Protein 2Y44 (pdb70)

Solvent-accessible surface area: 10865 Å² total

InterPro domains:
  IPR031987 Trypanosoma glutamic acid/alanine-rich protein [PF16731] (42-224)

Secondary structure (DSSP, 8-state):
-HHHHHHHHHHHHHHHTHHHHHHHHHHHHHHHHHHHHHHHHHHHHHHHHHHHHTSSHHHHHHHHHHHHHHHHHHHHHHHHHHHHHHHHHHHHHHHHHHHHHHHHHHH----HHHHHHHHT--S--SS--HHHHHHHHHHHHHH-GGGHHHHHHHHHHHHHHHHHHHHHHHHHHHHHHHHHHH-

Nearest PDB structures (foldseek):
  2y44-assembly1_A  TM=1.004E+00  e=2.934E-22  Trypanosoma congolense
  6xz6-assembly2_C  TM=9.145E-01  e=1.978E-08  Trypanosoma brucei brucei TREU927
  5vtl-assembly1_A  TM=9.167E-01  e=1.133E-07  Trypanosoma brucei
  4x0j-assembly1_A  TM=4.430E-01  e=2.720E-04  Trypanosoma brucei brucei
  5hu6-assembly1_D  TM=4.454E-01  e=5.022E-04  Trypanosoma brucei brucei

B-factor: mean 22.95, std 8.97, range [10.14, 63.65]

Radius of gyration: 23.23 Å; Cα contacts (8 Å, |Δi|>4): 243; chains: 1; bounding box: 62×28×63 Å

Foldseek 3Di:
DLLLLLLLLLLLQLLVCLLVLLVVLLVLLVVLLVLLVVLLVVLVVVLVVCVVVVHPNVLSVVLSVQSVVLSVQSVVLSVVSVVLSVVLNVLSVVVNVVSLVVLCVQLDVHDDSRVVSSVPSDHHDPPRALVSLLVSLCSSLVVPVVCNVVSNVSSVVNSVSRVSSVVSSVSSNVSSVSSNVSD

Organism: Trypanosoma congolense (NCBI:txid5692)

CATH classification: 1.20.1260.80

Structure (mmCIF, N/CA/C/O backbone):
data_2Y44
#
_entry.id   2Y44
#
_cell.length_a   36.184
_cell.length_b   37.795
_cell.length_c   40.680
_cell.angle_alpha   106.17
_cell.angle_beta   111.75
_cell.angle_gamma   99.50
#
_symmetry.space_group_name_H-M   'P 1'
#
loop_
_entity.id
_entity.type
_entity.pdbx_description
1 polymer 'GLUTAMIC ACID/ALANINE-RICH PROTEIN'
2 non-polymer 'IODIDE ION'
3 non-polymer GLYCEROL
4 water water
#
loop_
_atom_site.group_PDB
_atom_site.id
_atom_site.type_symbol
_atom_site.label_atom_id
_atom_site.label_alt_id
_atom_site.label_comp_id
_atom_site.label_asym_id
_atom_site.label_entity_id
_atom_site.label_seq_id
_atom_site.pdbx_PDB_ins_code
_atom_site.Cartn_x
_atom_site.Cartn_y
_atom_site.Cartn_z
_atom_site.occupancy
_atom_site.B_iso_or_equiv
_atom_site.auth_seq_id
_atom_site.auth_comp_id
_atom_site.auth_asym_id
_atom_site.auth_atom_id
_atom_site.pdbx_PDB_model_num
ATOM 1 N N . LYS A 1 1 ? 27.842 -7.047 -10.198 1.00 24.63 40 LYS A N 1
ATOM 2 C CA . LYS A 1 1 ? 28.890 -7.665 -9.301 1.00 21.33 40 LYS A CA 1
ATOM 3 C C . LYS A 1 1 ? 28.215 -8.402 -8.171 1.00 18.65 40 LYS A C 1
ATOM 4 O O . LYS A 1 1 ? 27.024 -8.179 -7.925 1.00 18.31 40 LYS A O 1
ATOM 10 N N . VAL A 1 2 ? 28.937 -9.304 -7.500 1.00 16.79 41 VAL A N 1
ATOM 11 C CA . VAL A 1 2 ? 28.273 -10.188 -6.548 1.00 18.73 41 VAL A CA 1
ATOM 12 C C . VAL A 1 2 ? 27.681 -9.406 -5.352 1.00 19.18 41 VAL A C 1
ATOM 13 O O . VAL A 1 2 ? 26.653 -9.797 -4.806 1.00 17.67 41 VAL A O 1
ATOM 17 N N . GLU A 1 3 ? 28.325 -8.301 -4.957 1.00 18.40 42 GLU A N 1
ATOM 18 C CA . GLU A 1 3 ? 27.755 -7.480 -3.877 1.00 19.78 42 GLU A CA 1
ATOM 19 C C . GLU A 1 3 ? 26.342 -7.015 -4.244 1.00 17.66 42 GLU A C 1
ATOM 20 O O . GLU A 1 3 ? 25.431 -6.980 -3.423 1.00 16.99 42 GLU A O 1
ATOM 26 N N . GLU A 1 4 ? 26.183 -6.572 -5.480 1.00 17.42 43 GLU A N 1
ATOM 27 C CA . GLU A 1 4 ? 24.892 -6.089 -5.911 1.00 18.33 43 GLU A CA 1
ATOM 28 C C . GLU A 1 4 ? 23.858 -7.214 -5.941 1.00 17.53 43 GLU A C 1
ATOM 29 O O . GLU A 1 4 ? 22.698 -7.008 -5.609 1.00 16.15 43 GLU A O 1
ATOM 35 N N . VAL A 1 5 ? 24.294 -8.399 -6.359 1.00 15.40 44 VAL A N 1
ATOM 36 C CA . VAL A 1 5 ? 23.395 -9.548 -6.447 1.00 15.05 44 VAL A CA 1
ATOM 37 C C . VAL A 1 5 ? 22.904 -9.953 -5.079 1.00 13.48 44 VAL A C 1
ATOM 38 O O . VAL A 1 5 ? 21.710 -10.213 -4.899 1.00 14.66 44 VAL A O 1
ATOM 42 N N . GLN A 1 6 ? 23.814 -9.975 -4.112 1.00 13.45 45 GLN A N 1
ATOM 43 C CA . GLN A 1 6 ? 23.456 -10.362 -2.757 1.00 16.63 45 GLN A CA 1
ATOM 44 C C . GLN A 1 6 ? 22.580 -9.310 -2.113 1.00 13.42 45 GLN A C 1
ATOM 45 O O . GLN A 1 6 ? 21.650 -9.609 -1.361 1.00 11.92 45 GLN A O 1
ATOM 51 N N . THR A 1 7 ? 22.833 -8.053 -2.468 1.00 15.76 46 THR A N 1
ATOM 52 C CA . THR A 1 7 ? 22.015 -6.959 -1.915 1.00 14.20 46 THR A CA 1
ATOM 53 C C . THR A 1 7 ? 20.599 -6.951 -2.515 1.00 15.70 46 THR A C 1
ATOM 54 O O . THR A 1 7 ? 19.608 -6.737 -1.818 1.00 15.97 46 THR A O 1
ATOM 58 N N . MET A 1 8 ? 20.493 -7.284 -3.801 1.00 15.85 47 MET A N 1
ATOM 59 C CA . MET A 1 8 ? 19.215 -7.430 -4.477 1.00 16.74 47 MET A CA 1
ATOM 60 C C . MET A 1 8 ? 18.489 -8.634 -3.871 1.00 14.38 47 MET A C 1
ATOM 61 O O . MET A 1 8 ? 17.267 -8.610 -3.735 1.00 13.65 47 MET A O 1
ATOM 66 N N . CYS A 1 9 ? 19.249 -9.673 -3.532 1.00 14.67 48 CYS A N 1
ATOM 67 C CA . CYS A 1 9 ? 18.679 -10.843 -2.869 1.00 15.83 48 CYS A CA 1
ATOM 68 C C . CYS A 1 9 ? 18.018 -10.474 -1.535 1.00 14.16 48 CYS A C 1
ATOM 69 O O . CYS A 1 9 ? 16.914 -10.920 -1.258 1.00 14.28 48 CYS A O 1
ATOM 72 N N . ASP A 1 10 ? 18.686 -9.653 -0.716 1.00 12.14 49 ASP A N 1
ATOM 73 C CA . ASP A 1 10 ? 18.103 -9.191 0.522 1.00 14.57 49 ASP A CA 1
ATOM 74 C C . ASP A 1 10 ? 16.797 -8.456 0.282 1.00 13.37 49 ASP A C 1
ATOM 75 O O . ASP A 1 10 ? 15.820 -8.663 1.007 1.00 13.37 49 ASP A O 1
ATOM 80 N N . VAL A 1 11 ? 16.768 -7.593 -0.745 1.00 12.38 50 VAL A N 1
ATOM 81 C CA . VAL A 1 11 ? 15.505 -6.926 -1.072 1.00 12.67 50 VAL A CA 1
ATOM 82 C C . VAL A 1 11 ? 14.446 -7.978 -1.455 1.00 12.36 50 VAL A C 1
ATOM 83 O O . VAL A 1 11 ? 13.332 -7.925 -0.974 1.00 14.69 50 VAL A O 1
ATOM 87 N N . ALA A 1 12 ? 14.801 -8.910 -2.340 1.00 13.62 51 ALA A N 1
ATOM 88 C CA . ALA A 1 12 ? 13.836 -9.910 -2.769 1.00 12.70 51 ALA A CA 1
ATOM 89 C C . ALA A 1 12 ? 13.266 -10.703 -1.583 1.00 12.87 51 ALA A C 1
ATOM 90 O O . ALA A 1 12 ? 12.063 -10.934 -1.521 1.00 13.46 51 ALA A O 1
ATOM 92 N N . ARG A 1 13 ? 14.117 -11.072 -0.630 1.00 15.75 52 ARG A N 1
ATOM 93 C CA . ARG A 1 13 ? 13.642 -11.830 0.578 1.00 15.03 52 ARG A CA 1
ATOM 94 C C . ARG A 1 13 ? 12.686 -11.011 1.440 1.00 17.33 52 ARG A C 1
ATOM 95 O O . ARG A 1 13 ? 11.707 -11.535 2.002 1.00 16.36 52 ARG A O 1
ATOM 103 N N . GLN A 1 14 ? 12.978 -9.714 1.562 1.00 15.27 53 GLN A N 1
ATOM 104 C CA . GLN A 1 14 ? 12.042 -8.774 2.199 1.00 16.11 53 GLN A CA 1
ATOM 105 C C . GLN A 1 14 ? 10.693 -8.714 1.487 1.00 15.84 53 GLN A C 1
ATOM 106 O O . GLN A 1 14 ? 9.652 -8.862 2.118 1.00 16.38 53 GLN A O 1
ATOM 112 N N . LEU A 1 15 ? 10.706 -8.464 0.175 1.00 14.52 54 LEU A N 1
ATOM 113 C CA . LEU A 1 15 ? 9.493 -8.466 -0.615 1.00 14.03 54 LEU A CA 1
ATOM 114 C C . LEU A 1 15 ? 8.710 -9.788 -0.491 1.00 14.04 54 LEU A C 1
ATOM 115 O O . LEU A 1 15 ? 7.495 -9.798 -0.315 1.00 15.29 54 LEU A O 1
ATOM 120 N N . ARG A 1 16 ? 9.399 -10.916 -0.625 1.00 15.52 55 ARG A N 1
ATOM 121 C CA . ARG A 1 16 ? 8.722 -12.205 -0.485 1.00 15.79 55 ARG A CA 1
ATOM 122 C C . ARG A 1 16 ? 8.066 -12.438 0.889 1.00 17.91 55 ARG A C 1
ATOM 123 O O . ARG A 1 16 ? 7.174 -13.296 1.024 1.00 18.06 55 ARG A O 1
ATOM 131 N N . ALA A 1 17 ? 8.452 -11.647 1.884 1.00 17.12 56 ALA A N 1
ATOM 132 C CA . ALA A 1 17 ? 7.965 -11.844 3.240 1.00 19.00 56 ALA A CA 1
ATOM 133 C C . ALA A 1 17 ? 6.710 -11.017 3.519 1.00 19.68 56 ALA A C 1
ATOM 134 O O . ALA A 1 17 ? 6.098 -11.203 4.555 1.00 19.51 56 ALA A O 1
ATOM 136 N N . LEU A 1 18 ? 6.322 -10.120 2.597 1.00 18.26 57 LEU A N 1
ATOM 137 C CA . LEU A 1 18 ? 5.261 -9.1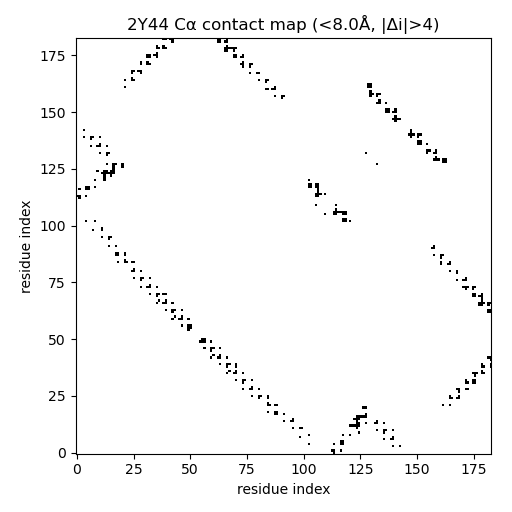50 2.913 1.00 19.46 57 LEU A CA 1
ATOM 138 C C . LEU A 1 18 ? 3.881 -9.805 3.058 1.00 19.41 57 LEU A C 1
ATOM 139 O O . LEU A 1 18 ? 3.105 -9.395 3.892 1.00 20.60 57 LEU A O 1
ATOM 144 N N . GLU A 1 19 ? 3.547 -10.769 2.197 1.00 18.22 58 GLU A N 1
ATOM 145 C CA . GLU A 1 19 ? 2.240 -11.455 2.349 1.00 18.60 58 GLU A CA 1
ATOM 146 C C . GLU A 1 19 ? 2.109 -12.114 3.749 1.00 17.95 58 GLU A C 1
ATOM 147 O O . GLU A 1 19 ? 1.106 -11.929 4.454 1.00 15.63 58 GLU A O 1
ATOM 153 N N . THR A 1 20 ? 3.149 -12.807 4.176 1.00 19.34 59 THR A N 1
ATOM 154 C CA . THR A 1 20 ? 3.133 -13.449 5.480 1.00 19.90 59 THR A CA 1
ATOM 155 C C . THR A 1 20 ? 3.065 -12.409 6.590 1.00 19.76 59 THR A C 1
ATOM 156 O O . THR A 1 20 ? 2.302 -12.563 7.522 1.00 19.81 59 THR A O 1
ATOM 160 N N . ALA A 1 21 ? 3.860 -11.353 6.475 1.00 19.58 60 ALA A N 1
ATOM 161 C CA . ALA A 1 21 ? 3.757 -10.238 7.443 1.00 18.28 60 ALA A CA 1
ATOM 162 C C . ALA A 1 21 ? 2.356 -9.610 7.517 1.00 17.58 60 ALA A C 1
ATOM 163 O O . ALA A 1 21 ? 1.884 -9.253 8.602 1.00 20.08 60 ALA A O 1
ATOM 165 N N . SER A 1 22 ? 1.720 -9.399 6.356 1.00 16.60 61 SER A N 1
ATOM 166 C CA . SER A 1 22 ? 0.375 -8.837 6.291 1.00 16.81 61 SER A CA 1
ATOM 167 C C . SER A 1 22 ? -0.590 -9.770 6.976 1.00 17.84 61 SER A C 1
ATOM 168 O O . SER A 1 22 ? -1.421 -9.358 7.765 1.00 17.17 61 SER A O 1
ATOM 171 N N . GLN A 1 23 ? -0.513 -11.050 6.646 1.00 16.67 62 GLN A N 1
ATOM 172 C CA . GLN A 1 23 ? -1.485 -11.955 7.245 1.00 16.87 62 GLN A CA 1
ATOM 173 C C . GLN A 1 23 ? -1.306 -12.010 8.750 1.00 15.75 62 GLN A C 1
ATOM 174 O O . GLN A 1 23 ? -2.289 -12.142 9.473 1.00 17.56 62 GLN A O 1
ATOM 180 N N . SER A 1 24 ? -0.049 -11.965 9.198 1.00 16.94 63 SER A N 1
ATOM 181 C CA . SER A 1 24 ? 0.298 -11.968 10.616 1.00 19.12 63 SER A CA 1
ATOM 182 C C . SER A 1 24 ? -0.268 -10.734 11.308 1.00 19.19 63 SER A C 1
ATOM 183 O O . SER A 1 24 ? -0.852 -10.849 12.380 1.00 15.08 63 SER A O 1
ATOM 186 N N . ALA A 1 25 ? -0.147 -9.573 10.659 1.00 18.34 64 ALA A N 1
ATOM 187 C CA . ALA A 1 25 ? -0.648 -8.336 11.256 1.00 18.64 64 ALA A CA 1
ATOM 188 C C . ALA A 1 25 ? -2.157 -8.401 11.387 1.00 17.63 64 ALA A C 1
ATOM 189 O O . ALA A 1 25 ? -2.708 -8.027 12.428 1.00 18.68 64 ALA A O 1
ATOM 191 N N . VAL A 1 26 ? -2.841 -8.867 10.331 1.00 16.47 65 VAL A N 1
ATOM 192 C CA . VAL A 1 26 ? -4.295 -9.001 10.387 1.00 16.46 65 VAL A CA 1
ATOM 193 C C . VAL A 1 26 ? -4.706 -9.936 11.521 1.00 17.19 65 VAL A C 1
ATOM 194 O O . VAL A 1 26 ? -5.614 -9.622 12.312 1.00 16.08 65 VAL A O 1
ATOM 198 N N . ALA A 1 27 ? -3.988 -11.050 11.648 1.00 15.18 66 ALA A N 1
ATOM 199 C CA . ALA A 1 27 ? -4.351 -12.041 12.666 1.00 16.83 66 ALA A CA 1
ATOM 200 C C . ALA A 1 27 ? -4.176 -11.426 14.060 1.00 17.38 66 ALA A C 1
ATOM 201 O O . ALA A 1 27 ? -5.028 -11.659 14.941 1.00 17.18 66 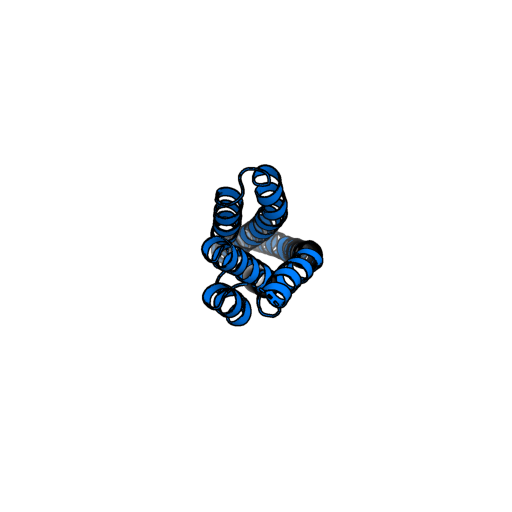ALA A O 1
ATOM 203 N N . ALA A 1 28 ? -3.110 -10.644 14.239 1.00 17.11 67 ALA A N 1
ATOM 204 C CA . ALA A 1 28 ? -2.903 -9.921 15.508 1.00 16.87 67 ALA A CA 1
ATOM 205 C C . ALA A 1 28 ? -4.062 -8.962 15.817 1.00 17.15 67 ALA A C 1
ATOM 206 O O . ALA A 1 28 ? -4.477 -8.865 16.976 1.00 17.96 67 ALA A O 1
ATOM 208 N N . VAL A 1 29 ? -4.493 -8.181 14.817 1.00 14.53 68 VAL A N 1
ATOM 209 C CA . VAL A 1 29 ? -5.561 -7.188 15.012 1.00 14.18 68 VAL A CA 1
ATOM 210 C C . VAL A 1 29 ? -6.890 -7.904 15.326 1.00 15.76 68 VAL A C 1
ATOM 211 O O . VAL A 1 29 ? -7.668 -7.487 16.199 1.00 14.66 68 VAL A O 1
ATOM 215 N N . VAL A 1 30 ? -7.154 -8.963 14.581 1.00 13.53 69 VAL A N 1
ATOM 216 C CA . VAL A 1 30 ? -8.347 -9.785 14.817 1.00 16.01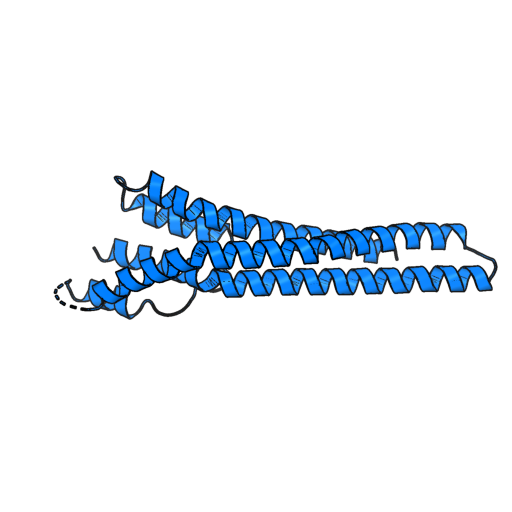 69 VAL A CA 1
ATOM 217 C C . VAL A 1 30 ? -8.349 -10.342 16.235 1.00 15.24 69 VAL A C 1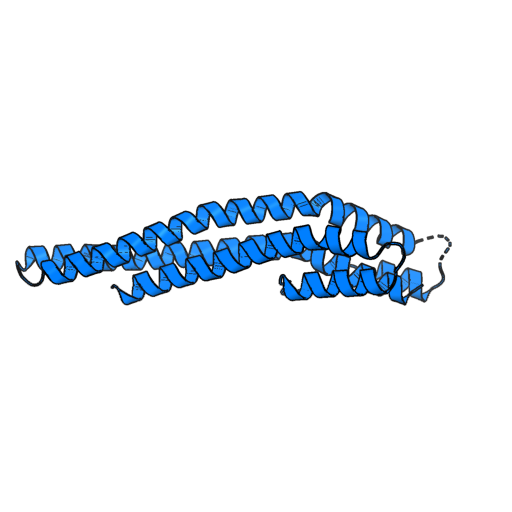
ATOM 218 O O . VAL A 1 30 ? -9.405 -10.333 16.884 1.00 17.57 69 VAL A O 1
ATOM 222 N N . SER A 1 31 ? -7.206 -10.846 16.712 1.00 15.45 70 SER A N 1
ATOM 223 C CA . SER A 1 31 ? -7.156 -11.371 18.101 1.00 18.87 70 SER A CA 1
ATOM 224 C C . SER A 1 31 ? -7.409 -10.231 19.101 1.00 16.96 70 SER A C 1
ATOM 225 O O . SER A 1 31 ? -8.121 -10.413 20.104 1.00 16.69 70 SER A O 1
ATOM 228 N N . SER A 1 32 ? -6.785 -9.087 18.869 1.00 18.22 71 SER A N 1
ATOM 229 C CA . SER A 1 32 ? -7.027 -7.933 19.738 1.00 16.36 71 SER A CA 1
ATOM 230 C C . SER A 1 32 ? -8.497 -7.557 19.798 1.00 17.29 71 SER A C 1
ATOM 231 O O . SER A 1 32 ? -9.013 -7.246 20.879 1.00 16.22 71 SER A O 1
ATOM 234 N N . ALA A 1 33 ? -9.158 -7.489 18.639 1.00 14.73 72 ALA A N 1
ATOM 235 C CA . ALA A 1 33 ? -10.600 -7.072 18.631 1.00 13.26 72 ALA A CA 1
ATOM 236 C C . ALA A 1 33 ? -11.488 -8.118 19.300 1.00 14.95 72 ALA A C 1
ATOM 237 O O . ALA A 1 33 ? -12.445 -7.765 20.001 1.00 14.31 72 ALA A O 1
ATOM 239 N N . ARG A 1 34 ? -11.091 -9.384 19.173 1.00 14.80 73 ARG A N 1
ATOM 240 C CA . ARG A 1 34 ? -11.796 -10.470 19.848 1.00 16.04 73 ARG A CA 1
ATOM 241 C C . ARG A 1 34 ? -11.677 -10.303 21.351 1.00 14.92 73 ARG A C 1
ATOM 242 O O . ARG A 1 34 ? -12.664 -10.408 22.056 1.00 14.25 73 ARG A O 1
ATOM 250 N N . GLU A 1 35 ? -10.468 -10.058 21.838 1.00 16.99 74 GLU A N 1
ATOM 251 C CA . GLU A 1 35 ? -10.280 -9.867 23.254 1.00 16.80 74 GLU A CA 1
ATOM 252 C C . GLU A 1 35 ? -11.017 -8.632 23.742 1.00 15.56 74 GLU A C 1
ATOM 253 O O . GLU A 1 35 ? -11.565 -8.607 24.862 1.00 14.64 74 GLU A O 1
ATOM 259 N N . ALA A 1 36 ? -11.002 -7.574 22.929 1.00 14.69 75 ALA A N 1
ATOM 260 C CA . ALA A 1 36 ? -11.675 -6.362 23.353 1.00 16.05 75 ALA A CA 1
ATOM 261 C C . ALA A 1 36 ? -13.183 -6.597 23.479 1.00 15.51 75 ALA A C 1
ATOM 262 O O . ALA A 1 36 ? -13.858 -6.070 24.374 1.00 14.49 75 ALA A O 1
ATOM 264 N N . SER A 1 37 ? -13.715 -7.341 22.527 1.00 13.75 76 SER A N 1
ATOM 265 C CA . SER A 1 37 ? -15.123 -7.656 22.529 1.00 15.08 76 SER A CA 1
ATOM 266 C C . SER A 1 37 ? -15.503 -8.537 23.715 1.00 13.16 76 SER A C 1
ATOM 267 O O . SER A 1 37 ? -16.600 -8.385 24.268 1.00 14.16 76 SER A O 1
ATOM 270 N N . GLU A 1 38 ? -14.609 -9.456 24.068 1.00 13.33 77 GLU A N 1
ATOM 271 C CA . GLU A 1 38 ? -14.844 -10.294 25.261 1.00 13.28 77 GLU A CA 1
ATOM 272 C C . GLU A 1 38 ? -14.863 -9.450 26.531 1.00 14.27 77 GLU A C 1
ATOM 273 O O . GLU A 1 38 ? -15.715 -9.671 27.421 1.00 15.88 77 GLU A O 1
ATOM 279 N N . ALA A 1 39 ? -14.008 -8.433 26.583 1.00 15.22 78 ALA A N 1
ATOM 280 C CA . ALA A 1 39 ? -14.000 -7.528 27.753 1.00 14.84 78 ALA A CA 1
ATOM 281 C C . ALA A 1 39 ? -15.292 -6.720 27.772 1.00 14.53 78 ALA A C 1
ATOM 282 O O . ALA A 1 39 ? -15.853 -6.457 28.850 1.00 14.52 78 ALA A O 1
ATOM 284 N N . LYS A 1 40 ? -15.716 -6.236 26.602 1.00 13.81 79 LYS A N 1
ATOM 285 C CA . LYS A 1 40 ? -17.018 -5.578 26.499 1.00 14.60 79 LYS A CA 1
ATOM 286 C C . LYS A 1 40 ? -18.132 -6.458 27.051 1.00 14.13 79 LYS A C 1
ATOM 287 O O . LYS A 1 40 ? -18.941 -6.001 27.831 1.00 15.26 79 LYS A O 1
ATOM 293 N N . GLU A 1 41 ? -18.182 -7.713 26.624 1.00 15.21 80 GLU A N 1
ATOM 294 C CA . GLU A 1 41 ? -19.262 -8.609 27.070 1.00 14.37 80 GLU A CA 1
ATOM 295 C C . GLU A 1 41 ? -19.219 -8.797 28.590 1.00 13.90 80 GLU A C 1
ATOM 296 O O . GLU A 1 41 ? -20.271 -8.842 29.233 1.00 16.15 80 GLU A O 1
ATOM 302 N N . ARG A 1 42 ? -18.026 -8.914 29.161 1.00 14.51 81 ARG A N 1
ATOM 303 C CA . ARG A 1 42 ? -17.902 -9.033 30.611 1.00 14.80 81 ARG A CA 1
ATOM 304 C C . ARG A 1 42 ? -18.472 -7.795 31.315 1.00 13.97 81 ARG A C 1
ATOM 305 O O . ARG A 1 42 ? -19.206 -7.921 32.301 1.00 14.78 81 ARG A O 1
ATOM 313 N N . ALA A 1 43 ? -18.168 -6.617 30.784 1.00 14.35 82 ALA A N 1
ATOM 314 C CA . ALA A 1 43 ? -18.577 -5.372 31.407 1.00 12.46 82 ALA A CA 1
ATOM 315 C C . ALA A 1 43 ? -20.104 -5.219 31.263 1.00 11.61 82 ALA A C 1
ATOM 316 O O . ALA A 1 43 ? -20.761 -4.701 32.153 1.00 14.59 82 ALA A O 1
ATOM 318 N N . GLU A 1 44 ? -20.675 -5.685 30.138 1.00 13.33 83 GLU A N 1
ATOM 319 C CA . GLU A 1 44 ? -22.134 -5.531 29.913 1.00 15.81 83 GLU A CA 1
ATOM 320 C C . GLU A 1 44 ? -22.937 -6.493 30.808 1.00 14.70 83 GLU A C 1
ATOM 321 O O . GLU A 1 44 ? -23.959 -6.113 31.372 1.00 14.99 83 GLU A O 1
ATOM 327 N N . LYS A 1 45 ? -22.400 -7.688 31.017 1.00 16.42 84 LYS A N 1
ATOM 328 C CA . LYS A 1 45 ? -22.947 -8.615 32.019 1.00 14.43 84 LYS A CA 1
ATOM 329 C C . LYS A 1 45 ? -22.880 -8.035 33.424 1.00 14.78 84 LYS A C 1
ATOM 330 O O . LYS A 1 45 ? -23.860 -8.123 34.189 1.00 13.60 84 LYS A O 1
ATOM 336 N N . ALA A 1 46 ? -21.764 -7.378 33.732 1.00 16.35 85 ALA A N 1
ATOM 337 C CA . ALA A 1 46 ? -21.591 -6.741 35.042 1.00 14.87 85 ALA A CA 1
ATOM 338 C C . ALA A 1 46 ? -22.671 -5.661 35.273 1.00 14.79 85 ALA A C 1
ATOM 339 O O . ALA A 1 46 ? -23.179 -5.523 36.395 1.00 15.14 85 ALA A O 1
ATOM 341 N N . VAL A 1 47 ? -23.043 -4.930 34.231 1.00 12.84 86 VAL A N 1
ATOM 342 C CA . VAL A 1 47 ? -24.145 -3.951 34.313 1.00 15.26 86 VAL A CA 1
ATOM 343 C C . VAL A 1 47 ? -25.475 -4.608 34.660 1.00 13.93 86 VAL A C 1
ATOM 344 O O . VAL A 1 47 ? -26.196 -4.158 35.541 1.00 16.28 86 VAL A O 1
ATOM 348 N N . GLU A 1 48 ? -25.761 -5.733 34.032 1.00 13.59 87 GLU A N 1
ATOM 349 C CA . GLU A 1 48 ? -27.014 -6.432 34.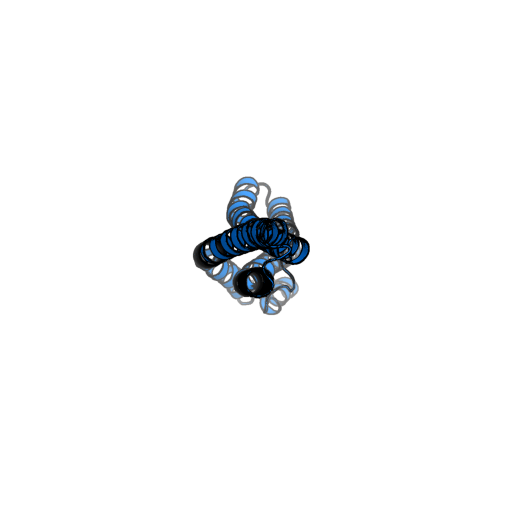309 1.00 14.76 87 GLU A CA 1
ATOM 350 C C . GLU A 1 48 ? -27.033 -7.034 35.700 1.00 14.55 87 GLU A C 1
ATOM 351 O O . GLU A 1 48 ? -28.108 -7.158 36.302 1.00 15.75 87 GLU A O 1
ATOM 357 N N . ARG A 1 49 ? -25.884 -7.522 36.155 1.00 14.97 88 ARG A N 1
ATOM 358 C CA . ARG A 1 49 ? -25.759 -8.082 37.518 1.00 15.08 88 ARG A CA 1
ATOM 359 C C . ARG A 1 49 ? -26.050 -6.979 38.544 1.00 15.08 88 ARG A C 1
ATOM 360 O O . ARG A 1 49 ? -26.750 -7.211 39.552 1.00 15.75 88 ARG A O 1
ATOM 368 N N . ALA A 1 50 ? -25.540 -5.786 38.244 1.00 16.21 89 ALA A N 1
ATOM 369 C CA . ALA A 1 50 ? -25.751 -4.589 39.069 1.00 18.90 89 ALA A CA 1
ATOM 370 C C . ALA A 1 50 ? -27.216 -4.191 39.073 1.00 18.84 89 ALA A C 1
ATOM 371 O O . ALA A 1 50 ? -27.790 -3.903 40.130 1.00 19.83 89 ALA A O 1
ATOM 373 N N . LYS A 1 51 ? -27.851 -4.275 37.912 1.00 18.10 90 LYS A N 1
ATOM 374 C CA . LYS A 1 51 ? -29.245 -3.892 37.755 1.00 19.58 90 LYS A CA 1
ATOM 375 C C . LYS A 1 51 ? -30.143 -4.823 38.576 1.00 20.76 90 LYS A C 1
ATOM 376 O O . LYS A 1 51 ? -31.069 -4.378 39.232 1.00 19.18 90 LYS A O 1
ATOM 382 N N . SER A 1 52 ? -29.900 -6.127 38.487 1.00 17.93 91 SER A N 1
ATOM 383 C CA . SER A 1 52 ? -30.597 -7.099 39.353 1.00 19.94 91 SER A CA 1
ATOM 384 C C . SER A 1 52 ? -30.479 -6.756 40.839 1.00 19.36 91 SER A C 1
ATOM 385 O O . SER A 1 52 ? -31.443 -6.946 41.591 1.00 2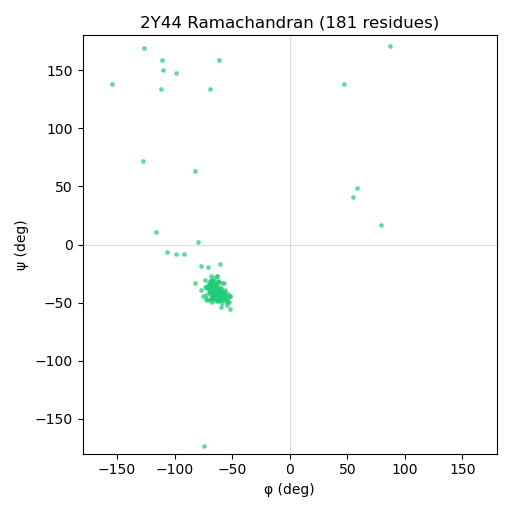2.07 91 SER A O 1
ATOM 388 N N . LYS A 1 53 ? -29.268 -6.398 41.268 1.00 21.71 92 LYS A N 1
ATOM 389 C CA . LYS A 1 53 ? -28.991 -6.056 42.656 1.00 21.80 92 LYS A CA 1
ATOM 390 C C . LYS A 1 53 ? -29.622 -4.705 43.060 1.00 24.36 92 LYS A C 1
ATOM 391 O O . LYS A 1 53 ? -29.829 -4.458 44.253 1.00 22.77 92 LYS A O 1
ATOM 397 N N . LYS A 1 54 ? -29.964 -3.881 42.070 1.00 24.49 93 LYS A N 1
ATOM 398 C CA . LYS A 1 54 ? -30.336 -2.451 42.278 1.00 27.33 93 LYS A CA 1
ATOM 399 C C . LYS A 1 54 ? -29.249 -1.687 43.039 1.00 27.31 93 LYS A C 1
ATOM 400 O O . LYS A 1 54 ? -29.527 -0.879 43.949 1.00 28.87 93 LYS A O 1
ATOM 406 N N . ARG A 1 55 ? -27.993 -1.961 42.691 1.00 26.57 94 ARG A N 1
ATOM 407 C CA . ARG A 1 55 ? -26.859 -1.332 43.369 1.00 28.58 94 ARG A CA 1
ATOM 408 C C . ARG A 1 55 ? -25.664 -1.310 42.440 1.00 27.43 94 ARG A C 1
ATOM 409 O O . ARG A 1 55 ? -25.395 -2.295 41.743 1.00 28.11 94 ARG A O 1
ATOM 417 N N . GLY A 1 56 ? -24.947 -0.193 42.432 1.00 26.99 95 GLY A N 1
ATOM 418 C CA . GLY A 1 56 ? -23.678 -0.104 41.719 1.00 26.76 95 GLY A CA 1
ATOM 419 C C . GLY A 1 56 ? -23.865 0.099 40.226 1.00 24.76 95 GLY A C 1
ATOM 420 O O . GLY A 1 56 ? -22.934 -0.131 39.440 1.00 26.08 95 GLY A O 1
ATOM 421 N N . VAL A 1 57 ? -25.064 0.512 39.824 1.00 23.12 96 VAL A N 1
ATOM 422 C CA . VAL A 1 57 ? -25.437 0.505 38.407 1.00 22.27 96 VAL A CA 1
ATOM 423 C C . VAL A 1 57 ? -24.688 1.623 37.674 1.00 23.57 96 VAL A C 1
ATOM 424 O O . VAL A 1 57 ? -24.132 1.413 36.619 1.00 21.96 96 VAL A O 1
ATOM 428 N N . ASP A 1 58 ? -24.615 2.808 38.275 1.00 23.88 97 ASP A N 1
ATOM 429 C CA . ASP A 1 58 ? -23.859 3.901 37.643 1.00 25.42 97 ASP A CA 1
ATOM 430 C C . ASP A 1 58 ? -22.453 3.501 37.264 1.00 24.40 97 ASP A C 1
ATOM 431 O O . ASP A 1 58 ? -21.989 3.752 36.140 1.00 25.24 97 ASP A O 1
ATOM 436 N N . THR A 1 59 ? -21.708 3.010 38.238 1.00 22.96 98 THR A N 1
ATOM 437 C CA . THR A 1 59 ? -20.304 2.719 37.986 1.00 24.10 98 THR A CA 1
ATOM 438 C C . THR A 1 59 ? -20.141 1.586 36.969 1.00 21.98 98 THR A C 1
ATOM 439 O O . THR A 1 59 ? -19.306 1.678 36.085 1.00 22.73 98 THR A O 1
ATOM 443 N N . ALA A 1 60 ? -20.993 0.562 37.035 1.00 22.47 99 ALA A N 1
ATOM 444 C CA . ALA A 1 60 ? -20.877 -0.536 36.052 1.00 17.89 99 ALA A CA 1
ATOM 445 C C . ALA A 1 60 ? -21.170 0.017 34.661 1.00 19.06 99 ALA A C 1
ATOM 446 O O . ALA A 1 60 ? -20.515 -0.353 33.686 1.00 17.50 99 ALA A O 1
ATOM 448 N N . THR A 1 61 ? -22.181 0.881 34.573 1.00 18.02 100 THR A N 1
ATOM 449 C CA . THR A 1 61 ? -22.623 1.383 33.269 1.00 20.16 100 THR A CA 1
ATOM 450 C C . THR A 1 61 ? -21.494 2.230 32.654 1.00 20.43 100 THR A C 1
ATOM 451 O O . THR A 1 61 ? -21.197 2.144 31.459 1.00 16.28 100 THR A O 1
ATOM 455 N N . GLU A 1 62 ? -20.834 3.024 33.485 1.00 21.36 101 GLU A N 1
ATOM 456 C CA . GLU A 1 62 ? -19.789 3.904 32.971 1.00 21.92 101 GLU A CA 1
ATOM 457 C C . GLU A 1 62 ? -18.627 3.068 32.491 1.00 20.42 101 GLU A C 1
ATOM 458 O O . GLU A 1 62 ? -18.072 3.306 31.416 1.00 21.44 101 GLU A O 1
ATOM 464 N N . ALA A 1 63 ? -18.330 2.006 33.229 1.00 20.08 102 ALA A N 1
ATOM 465 C CA . ALA A 1 63 ? -17.244 1.138 32.839 1.00 19.39 102 ALA A CA 1
ATOM 466 C C . ALA A 1 63 ? -17.592 0.411 31.537 1.00 17.51 102 ALA A C 1
ATOM 467 O O . ALA A 1 63 ? -16.744 0.297 30.668 1.00 17.49 102 ALA A O 1
ATOM 469 N N . ALA A 1 64 ? -18.830 -0.073 31.414 1.00 15.76 103 ALA A N 1
ATOM 470 C CA . ALA A 1 64 ? -19.254 -0.774 30.193 1.00 16.66 103 ALA A CA 1
ATOM 471 C C . ALA A 1 64 ? -19.232 0.116 28.952 1.00 16.41 103 ALA A C 1
ATOM 472 O O . ALA A 1 64 ? -18.830 -0.310 27.863 1.00 15.73 103 ALA A O 1
ATOM 474 N N . ALA A 1 65 ? -19.621 1.371 29.127 1.00 16.45 104 ALA A N 1
ATOM 475 C CA . ALA A 1 65 ? -19.563 2.325 28.031 1.00 17.58 104 ALA A CA 1
ATOM 476 C C . ALA A 1 65 ? -18.124 2.453 27.525 1.00 17.41 104 ALA A C 1
ATOM 477 O O . ALA A 1 65 ? -17.886 2.485 26.309 1.00 19.05 104 ALA A O 1
ATOM 479 N N . ARG A 1 66 ? -17.167 2.569 28.437 1.00 19.42 105 ARG A N 1
ATOM 480 C CA . ARG A 1 66 ? -15.746 2.630 28.037 1.00 18.90 105 ARG A CA 1
ATOM 481 C C . ARG A 1 66 ? -15.272 1.384 27.328 1.00 18.24 105 ARG A C 1
ATOM 482 O O . ARG A 1 66 ? -14.575 1.461 26.311 1.00 17.89 105 ARG A O 1
ATOM 490 N N . ALA A 1 67 ? -15.677 0.233 27.849 1.00 16.50 106 ALA A N 1
ATOM 491 C CA . ALA A 1 67 ? -15.232 -1.039 27.275 1.00 16.91 106 ALA A CA 1
ATOM 492 C C . ALA A 1 67 ? -15.831 -1.221 25.903 1.00 13.72 106 ALA A C 1
ATOM 493 O O . ALA A 1 67 ? -15.161 -1.718 25.017 1.00 16.18 106 ALA A O 1
ATOM 495 N N . ALA A 1 68 ? -17.104 -0.866 25.748 1.00 15.12 107 ALA A N 1
ATOM 496 C CA . ALA A 1 68 ? -17.803 -0.954 24.469 1.00 16.50 107 ALA A CA 1
ATOM 497 C C . ALA A 1 68 ? -17.193 -0.035 23.419 1.00 15.55 107 ALA A C 1
ATOM 498 O O . ALA A 1 68 ? -17.081 -0.432 22.256 1.00 14.45 107 ALA A O 1
ATOM 500 N N . ALA A 1 69 ? -16.907 1.203 23.804 1.00 15.39 108 ALA A N 1
ATOM 501 C CA . ALA A 1 69 ? -16.268 2.144 22.867 1.00 16.76 108 ALA A CA 1
ATOM 502 C C . ALA A 1 69 ? -14.900 1.609 22.414 1.00 16.42 108 ALA A C 1
ATOM 503 O O . ALA A 1 69 ? -14.533 1.727 21.227 1.00 18.05 108 ALA A O 1
ATOM 505 N N . ALA A 1 70 ? -14.152 0.999 23.342 1.00 16.41 109 ALA A N 1
ATOM 506 C CA . ALA A 1 70 ? -12.854 0.436 23.007 1.00 14.83 109 ALA A CA 1
ATOM 507 C C . ALA A 1 70 ? -12.961 -0.747 22.072 1.00 14.35 109 ALA A C 1
ATOM 508 O O . ALA A 1 70 ? -12.188 -0.853 21.149 1.00 15.03 109 ALA A O 1
ATOM 510 N N . ALA A 1 71 ? -13.962 -1.612 22.265 1.00 13.74 110 ALA A N 1
ATOM 511 C CA . ALA A 1 71 ? -14.187 -2.739 21.357 1.00 13.09 110 ALA A CA 1
ATOM 512 C C . ALA A 1 71 ? -14.596 -2.257 19.973 1.00 15.98 110 ALA A C 1
ATOM 513 O O . ALA A 1 71 ? -14.163 -2.826 18.973 1.00 16.64 110 ALA A O 1
ATOM 515 N N . GLN A 1 72 ? -15.334 -1.142 19.926 1.00 14.71 111 GLN A N 1
ATOM 516 C CA . GLN A 1 72 ? -15.776 -0.598 18.661 1.00 19.42 111 GLN A CA 1
ATOM 517 C C . GLN A 1 72 ? -14.563 -0.086 17.880 1.00 16.84 111 GLN A C 1
ATOM 518 O O . GLN A 1 72 ? -14.401 -0.355 16.691 1.00 17.96 111 GLN A O 1
ATOM 524 N N . ARG A 1 73 ? -13.690 0.602 18.581 1.00 15.86 112 ARG A N 1
ATOM 525 C CA . ARG A 1 73 ? -12.446 1.076 17.974 1.00 16.07 112 ARG A CA 1
ATOM 526 C C . ARG A 1 73 ? -11.600 -0.101 17.434 1.00 16.20 112 ARG A C 1
ATOM 527 O O . ARG A 1 73 ? -11.031 -0.044 16.343 1.00 16.43 112 ARG A O 1
ATOM 535 N N . ALA A 1 74 ? -11.507 -1.155 18.222 1.00 16.45 113 ALA A N 1
ATOM 536 C CA . ALA A 1 74 ? -10.796 -2.358 17.789 1.00 15.84 113 ALA A CA 1
ATOM 537 C C . ALA A 1 74 ? -11.407 -2.922 16.533 1.00 17.81 113 ALA A C 1
ATOM 538 O O . ALA A 1 74 ? -10.662 -3.288 15.618 1.00 18.58 113 ALA A O 1
ATOM 540 N N . GLU A 1 75 ? -12.742 -2.962 16.460 1.00 16.94 114 GLU A N 1
ATOM 541 C CA . GLU A 1 75 ? -13.418 -3.549 15.290 1.00 19.13 114 GLU A CA 1
ATOM 542 C C . GLU A 1 75 ? -13.182 -2.734 14.011 1.00 19.05 114 GLU A C 1
ATOM 543 O O . GLU A 1 75 ? -12.987 -3.314 12.931 1.00 17.99 114 GLU A O 1
ATOM 549 N N . THR A 1 76 ? -13.028 -1.420 14.179 1.00 17.63 115 THR A N 1
ATOM 550 C CA . THR A 1 76 ? -12.740 -0.563 13.048 1.00 18.88 115 THR A CA 1
ATOM 551 C C . THR A 1 76 ? -11.350 -0.913 12.506 1.00 18.61 115 THR A C 1
ATOM 552 O O . THR A 1 76 ? -11.108 -0.909 11.305 1.00 18.93 115 THR A O 1
ATOM 556 N N . VAL A 1 77 ? -10.416 -1.189 13.413 1.00 17.90 116 VAL A N 1
ATOM 557 C CA . VAL A 1 77 ? -9.062 -1.527 12.988 1.00 16.34 116 VAL A CA 1
ATOM 558 C C . VAL A 1 77 ? -9.026 -2.815 12.174 1.00 15.44 116 VAL A C 1
ATOM 559 O O . VAL A 1 77 ? -8.247 -2.924 11.234 1.00 16.74 116 VAL A O 1
ATOM 563 N N . VAL A 1 78 ? -9.882 -3.787 12.502 1.00 14.90 117 VAL A N 1
ATOM 564 C CA . VAL A 1 78 ? -9.905 -5.037 11.740 1.00 15.46 117 VAL A CA 1
ATOM 565 C C . VAL A 1 78 ? -10.182 -4.714 10.267 1.00 15.74 117 VAL A C 1
ATOM 566 O O . VAL A 1 78 ? -9.524 -5.234 9.375 1.00 16.56 117 VAL A O 1
ATOM 570 N N . SER A 1 79 ? -11.168 -3.862 10.044 1.00 15.69 118 SER A N 1
ATOM 571 C CA . SER A 1 79 ? -11.564 -3.481 8.691 1.00 15.74 118 SER A CA 1
ATOM 572 C C . SER A 1 79 ? -10.397 -2.773 7.971 1.00 16.10 118 SER A C 1
ATOM 573 O O . SER A 1 79 ? -10.019 -3.150 6.859 1.00 16.76 118 SER A O 1
ATOM 576 N N . ASP A 1 80 ? -9.749 -1.849 8.675 1.00 14.94 119 ASP A N 1
ATOM 577 C CA . ASP A 1 80 ? -8.611 -1.102 8.119 1.00 15.84 119 ASP A CA 1
ATOM 578 C C . ASP A 1 80 ? -7.414 -2.035 7.834 1.00 14.89 119 ASP A C 1
ATOM 579 O O . ASP A 1 80 ? -6.774 -1.949 6.790 1.00 17.06 119 ASP A O 1
ATOM 584 N N . ALA A 1 81 ? -7.104 -2.915 8.785 1.00 14.27 120 ALA A N 1
ATOM 585 C CA . ALA A 1 81 ? -5.998 -3.852 8.645 1.00 14.59 120 ALA A CA 1
ATOM 586 C C . ALA A 1 81 ? -6.144 -4.743 7.392 1.00 15.92 120 ALA A C 1
ATOM 587 O O . ALA A 1 81 ? -5.167 -4.927 6.640 1.00 14.04 120 ALA A O 1
ATOM 589 N N . ARG A 1 82 ? -7.351 -5.288 7.161 1.00 15.95 121 ARG A N 1
ATOM 590 C CA . ARG A 1 82 ? -7.580 -6.195 6.018 1.00 15.96 121 ARG A CA 1
ATOM 591 C C . ARG A 1 82 ? -7.365 -5.432 4.702 1.00 15.79 121 ARG A C 1
ATOM 592 O O . ARG A 1 82 ? -6.804 -5.959 3.729 1.00 15.38 121 ARG A O 1
ATOM 600 N N . LYS A 1 83 ? -7.727 -4.169 4.709 1.00 15.03 122 LYS A N 1
ATOM 601 C CA . LYS A 1 83 ? -7.557 -3.328 3.518 1.00 14.46 122 LYS A CA 1
ATOM 602 C C . LYS A 1 83 ? -6.080 -3.031 3.323 1.00 14.95 122 LYS A C 1
ATOM 603 O O . LYS A 1 83 ? -5.558 -3.121 2.215 1.00 15.94 122 LYS A O 1
ATOM 609 N N . HIS A 1 84 ? -5.409 -2.631 4.397 1.00 14.92 123 HIS A N 1
ATOM 610 C CA . HIS A 1 84 ? -3.971 -2.348 4.323 1.00 14.98 123 HIS A CA 1
ATOM 611 C C . HIS A 1 84 ? -3.162 -3.557 3.887 1.00 15.21 123 HIS A C 1
ATOM 612 O O . HIS A 1 84 ? -2.256 -3.442 3.095 1.00 13.00 123 HIS A O 1
ATOM 619 N N . ALA A 1 85 ? -3.563 -4.727 4.347 1.00 13.10 124 ALA A N 1
ATOM 620 C CA . ALA A 1 85 ? -2.852 -5.949 3.997 1.00 13.28 124 ALA A CA 1
ATOM 621 C C . ALA A 1 85 ? -3.041 -6.264 2.508 1.00 14.48 124 ALA A C 1
ATOM 622 O O . ALA A 1 85 ? -2.066 -6.627 1.822 1.00 15.57 124 ALA A O 1
ATOM 624 N N . ALA A 1 86 ? -4.284 -6.177 2.036 1.00 13.98 125 ALA A N 1
ATOM 625 C CA . ALA A 1 86 ? -4.576 -6.529 0.621 1.00 15.19 125 ALA A CA 1
ATOM 626 C C . ALA A 1 86 ? -3.952 -5.460 -0.313 1.00 14.03 125 ALA A C 1
ATOM 627 O O . ALA A 1 86 ? -3.484 -5.794 -1.415 1.00 15.56 125 ALA A O 1
ATOM 629 N N . ASP A 1 87 ? -3.952 -4.200 0.111 1.00 13.77 126 ASP A N 1
ATOM 630 C CA . ASP A 1 87 ? -3.298 -3.153 -0.695 1.00 16.06 126 ASP A CA 1
ATOM 631 C C . ASP A 1 87 ? -1.801 -3.471 -0.823 1.00 15.79 126 ASP A C 1
ATOM 632 O O . ASP A 1 87 ? -1.194 -3.362 -1.901 1.00 17.54 126 ASP A O 1
ATOM 637 N N . LEU A 1 88 ? -1.174 -3.821 0.294 1.00 13.48 127 LEU A N 1
ATOM 638 C CA . LEU A 1 88 ? 0.272 -4.017 0.269 1.00 14.69 127 LEU A CA 1
ATOM 639 C C . LEU A 1 88 ? 0.666 -5.272 -0.541 1.00 15.54 127 LEU A C 1
ATOM 640 O O . LEU A 1 88 ? 1.600 -5.251 -1.350 1.00 16.45 127 LEU A O 1
ATOM 645 N N . THR A 1 89 ? -0.112 -6.330 -0.384 1.00 16.18 128 THR A N 1
ATOM 646 C CA . THR A 1 89 ? 0.099 -7.537 -1.198 1.00 18.32 128 THR A CA 1
ATOM 647 C C . THR A 1 89 ? -0.052 -7.241 -2.700 1.00 19.71 128 THR A C 1
ATOM 648 O O . THR A 1 89 ? 0.792 -7.670 -3.517 1.00 20.76 128 THR A O 1
ATOM 652 N N . ALA A 1 90 ? -1.069 -6.449 -3.054 1.00 18.36 129 ALA A N 1
ATOM 653 C CA . ALA A 1 90 ? -1.305 -6.025 -4.460 1.00 20.21 129 ALA A CA 1
ATOM 654 C C . ALA A 1 90 ? -0.173 -5.154 -4.993 1.00 21.27 129 ALA A C 1
ATOM 655 O O . ALA A 1 90 ? 0.206 -5.238 -6.175 1.00 20.24 129 ALA A O 1
ATOM 657 N N . ALA A 1 91 ? 0.264 -4.209 -4.165 1.00 20.04 130 ALA A N 1
ATOM 658 C CA . ALA A 1 91 ? 1.320 -3.293 -4.557 1.00 19.63 130 ALA A CA 1
ATOM 659 C C . ALA A 1 91 ? 2.630 -3.998 -4.847 1.00 21.10 130 ALA A C 1
ATOM 660 O O . ALA A 1 91 ? 3.459 -3.473 -5.616 1.00 23.05 130 ALA A O 1
ATOM 662 N N . SER A 1 92 ? 2.890 -5.113 -4.165 1.00 19.28 131 SER A N 1
ATOM 663 C CA . SER A 1 92 ? 4.212 -5.712 -4.225 1.00 22.72 131 SER A CA 1
ATOM 664 C C . SER A 1 92 ? 4.309 -6.878 -5.198 1.00 22.37 131 SER A C 1
ATOM 665 O O . SER A 1 92 ? 5.399 -7.418 -5.416 1.00 21.72 131 SER A O 1
ATOM 668 N N . LYS A 1 93 ? 3.159 -7.295 -5.722 1.00 21.64 132 LYS A N 1
ATOM 669 C CA . LYS A 1 93 ? 3.090 -8.453 -6.610 1.00 22.10 132 LYS A CA 1
ATOM 670 C C . LYS A 1 93 ? 4.057 -8.240 -7.767 1.00 22.54 132 LYS A C 1
ATOM 671 O O . LYS A 1 93 ? 4.855 -9.134 -8.080 1.00 21.58 132 LYS A O 1
ATOM 677 N N . ASP A 1 94 ? 3.954 -7.093 -8.448 1.00 21.97 133 ASP A N 1
ATOM 678 C CA . ASP A 1 94 ? 4.792 -6.853 -9.617 1.00 24.58 133 ASP A CA 1
ATOM 679 C C . ASP A 1 94 ? 6.272 -6.762 -9.244 1.00 23.95 133 ASP A C 1
ATOM 680 O O . ASP A 1 94 ? 7.134 -7.223 -10.013 1.00 23.58 133 ASP A O 1
ATOM 685 N N . ALA A 1 95 ? 6.563 -6.192 -8.070 1.00 21.19 134 ALA A N 1
ATOM 686 C CA . ALA A 1 95 ? 7.947 -6.036 -7.615 1.00 21.01 134 ALA A CA 1
ATOM 687 C C . ALA A 1 95 ? 8.598 -7.397 -7.292 1.00 17.88 134 ALA A C 1
ATOM 688 O O . ALA A 1 95 ? 9.738 -7.651 -7.641 1.00 15.48 134 ALA A O 1
ATOM 690 N N . ILE A 1 96 ? 7.837 -8.278 -6.669 1.00 17.04 135 ILE A N 1
ATOM 691 C CA . ILE A 1 96 ? 8.311 -9.635 -6.436 1.00 16.96 135 ILE A CA 1
ATOM 692 C C . ILE A 1 96 ? 8.592 -10.361 -7.744 1.00 16.46 135 ILE A C 1
ATOM 693 O O . ILE A 1 96 ? 9.673 -10.938 -7.939 1.00 17.34 135 ILE A O 1
ATOM 698 N N . GLU A 1 97 ? 7.680 -10.250 -8.693 1.00 18.28 136 GLU A N 1
ATOM 699 C CA . GLU A 1 97 ? 7.876 -10.953 -9.956 1.00 19.44 136 GLU A CA 1
ATOM 700 C C . GLU A 1 97 ? 9.122 -10.434 -10.699 1.00 18.50 136 GLU A C 1
ATOM 701 O O . GLU A 1 97 ? 9.960 -11.207 -11.205 1.00 17.68 136 GLU A O 1
ATOM 707 N N . THR A 1 98 ? 9.215 -9.111 -10.798 1.00 16.26 137 THR A N 1
ATOM 708 C CA . THR A 1 98 ? 10.335 -8.460 -11.432 1.00 17.69 137 THR A CA 1
ATOM 709 C C . THR A 1 98 ? 11.683 -8.789 -10.790 1.00 15.94 137 THR A C 1
ATOM 710 O O . THR A 1 98 ? 12.677 -9.048 -11.499 1.00 19.27 137 THR A O 1
ATOM 714 N N . THR A 1 99 ? 11.751 -8.710 -9.456 1.00 13.76 138 THR A N 1
ATOM 715 C CA . THR A 1 99 ? 12.982 -8.960 -8.754 1.00 15.81 138 THR A CA 1
ATOM 716 C C . THR A 1 99 ? 13.349 -10.431 -8.894 1.00 15.01 138 THR A C 1
ATOM 717 O O . THR A 1 99 ? 14.513 -10.772 -9.114 1.00 15.11 138 THR A O 1
ATOM 721 N N . ASP A 1 100 ? 12.362 -11.310 -8.730 1.00 14.68 139 ASP A N 1
ATOM 722 C CA . ASP A 1 100 ? 12.652 -12.748 -8.844 1.00 15.12 139 ASP A CA 1
ATOM 723 C C . ASP A 1 100 ? 13.212 -13.039 -10.238 1.00 15.54 139 ASP A C 1
ATOM 724 O O . ASP A 1 100 ? 14.098 -13.900 -10.415 1.00 15.00 139 ASP A O 1
ATOM 729 N N . GLU A 1 101 ? 12.643 -12.391 -11.233 1.00 14.70 140 GLU A N 1
ATOM 730 C CA . GLU A 1 101 ? 13.042 -12.678 -12.610 1.00 16.37 140 GLU A CA 1
ATOM 731 C C . GLU A 1 101 ? 14.457 -12.192 -12.854 1.00 16.34 140 GLU A C 1
ATOM 732 O O . GLU A 1 101 ? 15.265 -12.902 -13.473 1.00 15.93 140 GLU A O 1
ATOM 738 N N . SER A 1 102 ? 14.781 -11.009 -12.320 1.00 16.09 141 SER A N 1
ATOM 739 C CA . SER A 1 102 ? 16.180 -10.541 -12.387 1.00 17.77 141 SER A CA 1
ATOM 740 C C . SER A 1 102 ? 17.156 -11.568 -11.824 1.00 17.17 141 SER A C 1
ATOM 741 O O . SER A 1 102 ? 18.230 -11.815 -12.402 1.00 16.92 141 SER A O 1
ATOM 744 N N . LEU A 1 103 ? 16.778 -12.177 -10.703 1.00 15.03 142 LEU A N 1
ATOM 745 C CA . LEU A 1 103 ? 17.712 -13.040 -9.986 1.00 15.83 142 LEU A CA 1
ATOM 746 C C . LEU A 1 103 ? 17.797 -14.364 -10.731 1.00 16.72 142 LEU A C 1
ATOM 747 O O . LEU A 1 103 ? 18.901 -14.927 -10.865 1.00 18.02 142 LEU A O 1
ATOM 752 N N . ARG A 1 104 ? 16.658 -14.856 -11.234 1.00 15.68 143 ARG A N 1
ATOM 753 C CA . ARG A 1 104 ? 16.717 -16.161 -11.940 1.00 18.87 143 ARG A CA 1
ATOM 754 C C . ARG A 1 104 ? 17.479 -16.084 -13.247 1.00 19.52 143 ARG A C 1
ATOM 755 O O . ARG A 1 104 ? 18.078 -17.073 -13.669 1.00 17.22 143 ARG A O 1
ATOM 763 N N . LEU A 1 105 ? 17.505 -14.909 -13.868 1.00 19.20 144 LEU A N 1
ATOM 764 C CA . LEU A 1 105 ? 18.310 -14.716 -15.081 1.00 20.11 144 LEU A CA 1
ATOM 765 C C . LEU A 1 105 ? 19.788 -14.702 -14.744 1.00 21.26 144 LEU A C 1
ATOM 766 O O . LEU A 1 105 ? 20.612 -15.292 -15.465 1.00 21.90 144 LEU A O 1
ATOM 771 N N . LEU A 1 106 ? 20.120 -14.111 -13.593 1.00 18.64 145 LEU A N 1
ATOM 772 C CA . LEU A 1 106 ? 21.515 -14.058 -13.146 1.00 18.46 145 LEU A CA 1
ATOM 773 C C . LEU A 1 106 ? 22.004 -15.441 -12.778 1.00 19.03 145 LEU A C 1
ATOM 774 O O . LEU A 1 106 ? 23.191 -15.727 -12.886 1.00 20.77 145 LEU A O 1
ATOM 779 N N . ALA A 1 107 ? 21.098 -16.292 -12.290 1.00 18.51 146 ALA A N 1
ATOM 780 C CA . ALA A 1 107 ? 21.491 -17.625 -11.879 1.00 18.15 146 ALA A CA 1
ATOM 781 C C . ALA A 1 107 ? 21.961 -18.446 -13.076 1.00 19.68 146 ALA A C 1
ATOM 782 O O . ALA A 1 107 ? 22.704 -19.402 -12.913 1.00 20.73 146 ALA A O 1
ATOM 784 N N . THR A 1 108 ? 21.430 -18.151 -14.251 1.00 21.26 147 THR A N 1
ATOM 785 C CA . THR A 1 108 ? 21.757 -18.936 -15.448 1.00 24.03 147 THR A CA 1
ATOM 786 C C . THR A 1 108 ? 22.587 -18.119 -16.450 1.00 27.78 147 THR A C 1
ATOM 787 O O . THR A 1 108 ? 22.779 -18.534 -17.601 1.00 27.08 147 THR A O 1
ATOM 800 N N . GLU A 1 110 ? 24.931 -16.849 -18.797 1.00 39.43 149 GLU A N 1
ATOM 801 C CA . GLU A 1 110 ? 26.080 -16.897 -19.707 1.00 40.83 149 GLU A CA 1
ATOM 802 C C . GLU A 1 110 ? 27.326 -16.176 -19.191 1.00 40.82 149 GLU A C 1
ATOM 803 O O . GLU A 1 110 ? 28.293 -16.810 -18.753 1.00 39.28 149 GLU A O 1
ATOM 809 N N . ALA A 1 111 ? 27.942 -14.301 -16.584 1.00 37.63 151 ALA A N 1
ATOM 810 C CA . ALA A 1 111 ? 28.137 -14.165 -15.144 1.00 39.09 151 ALA A CA 1
ATOM 811 C C . ALA A 1 111 ? 29.089 -15.245 -14.658 1.00 39.51 151 ALA A C 1
ATOM 812 O O . ALA A 1 111 ? 28.981 -16.405 -15.080 1.00 41.36 151 ALA A O 1
ATOM 814 N N . ASP A 1 112 ? 30.002 -14.868 -13.765 1.00 38.91 152 ASP A N 1
ATOM 815 C CA . ASP A 1 112 ? 30.925 -15.819 -13.145 1.00 37.87 152 ASP A CA 1
ATOM 816 C C . ASP A 1 112 ? 30.237 -16.686 -12.083 1.00 36.45 152 ASP A C 1
ATOM 817 O O . ASP A 1 112 ? 29.018 -16.607 -11.893 1.00 34.95 152 ASP A O 1
ATOM 822 N N . GLU A 1 113 ? 31.022 -17.492 -11.374 1.00 32.76 153 GLU A N 1
ATOM 823 C CA . GLU A 1 113 ? 30.425 -18.480 -10.497 1.00 32.52 153 GLU A CA 1
ATOM 824 C C . GLU A 1 113 ? 29.791 -17.883 -9.236 1.00 30.34 153 GLU A C 1
ATOM 825 O O . GLU A 1 113 ? 28.649 -18.212 -8.928 1.00 29.34 153 GLU A O 1
ATOM 831 N N . PRO A 1 114 ? 30.505 -16.976 -8.532 1.00 28.36 154 PRO A N 1
ATOM 832 C CA . PRO A 1 114 ? 29.903 -16.479 -7.281 1.00 27.23 154 PRO A CA 1
ATOM 833 C C . PRO A 1 114 ? 28.606 -15.725 -7.564 1.00 25.39 154 PRO A C 1
ATOM 834 O O . PRO A 1 114 ? 27.704 -15.693 -6.729 1.00 22.89 154 PRO A O 1
ATOM 838 N N . ILE A 1 115 ? 28.504 -15.163 -8.758 1.00 22.86 155 ILE A N 1
ATOM 839 C CA . ILE A 1 115 ? 27.304 -14.411 -9.120 1.00 24.00 155 ILE A CA 1
ATOM 840 C C . ILE A 1 115 ? 26.148 -15.372 -9.432 1.00 22.75 155 ILE A C 1
ATOM 841 O O . ILE A 1 115 ? 25.052 -15.214 -8.925 1.00 19.90 155 ILE A O 1
ATOM 846 N N . ARG A 1 116 ? 26.415 -16.428 -10.191 1.00 24.17 156 ARG A N 1
ATOM 847 C CA . ARG A 1 116 ? 25.341 -17.408 -10.452 1.00 23.53 156 ARG A CA 1
ATOM 848 C C . ARG A 1 116 ? 24.864 -18.021 -9.158 1.00 23.78 156 ARG A C 1
ATOM 849 O O . ARG A 1 116 ? 23.682 -18.341 -9.004 1.00 22.77 156 ARG A O 1
ATOM 857 N N . THR A 1 117 ? 25.832 -18.339 -8.301 1.00 23.71 157 THR A N 1
ATOM 858 C CA . THR A 1 117 ? 25.582 -19.004 -7.032 1.00 23.36 157 THR A CA 1
ATOM 859 C C . THR A 1 117 ? 24.778 -18.130 -6.075 1.00 23.12 157 THR A C 1
ATOM 860 O O . THR A 1 117 ? 23.867 -18.626 -5.408 1.00 23.14 157 THR A O 1
ATOM 864 N N . ALA A 1 118 ? 25.170 -16.853 -5.962 1.00 21.45 158 ALA A N 1
ATOM 865 C CA . ALA A 1 118 ? 24.474 -15.910 -5.079 1.00 21.10 158 ALA A CA 1
ATOM 866 C C . ALA A 1 118 ? 23.019 -15.766 -5.563 1.00 20.06 158 ALA A C 1
ATOM 867 O O . ALA A 1 118 ? 22.079 -15.781 -4.744 1.00 20.54 158 ALA A O 1
ATOM 869 N N . ALA A 1 119 ? 22.836 -15.692 -6.885 1.00 17.93 159 ALA A N 1
ATOM 870 C CA . ALA A 1 119 ? 21.489 -15.643 -7.450 1.00 16.83 159 ALA A CA 1
ATOM 871 C C . ALA A 1 119 ? 20.687 -16.943 -7.250 1.00 17.18 159 ALA A C 1
ATOM 872 O O . ALA A 1 119 ? 19.523 -16.904 -6.833 1.00 14.76 159 ALA A O 1
ATOM 874 N N . LYS A 1 120 ? 21.329 -18.084 -7.527 1.00 16.85 160 LYS A N 1
ATOM 875 C CA . LYS A 1 120 ? 20.630 -19.357 -7.436 1.00 18.82 160 LYS A CA 1
ATOM 876 C C . LYS A 1 120 ? 20.212 -19.639 -5.989 1.00 19.17 160 LYS A C 1
ATOM 877 O O . LYS A 1 120 ? 19.093 -20.112 -5.742 1.00 22.22 160 LYS A O 1
ATOM 883 N N . LYS A 1 121 ? 21.077 -19.321 -5.036 1.00 19.52 161 LYS A N 1
ATOM 884 C CA . LYS A 1 121 ? 20.782 -19.643 -3.652 1.00 22.54 161 LYS A CA 1
ATOM 885 C C . LYS A 1 121 ? 19.805 -18.619 -3.050 1.00 21.22 161 LYS A C 1
ATOM 886 O O . LYS A 1 121 ? 19.315 -18.800 -1.947 1.00 22.70 161 LYS A O 1
ATOM 892 N N . CYS A 1 122 ? 19.367 -17.659 -3.857 1.00 17.70 162 CYS A N 1
ATOM 893 C CA . CYS A 1 122 ? 18.404 -16.674 -3.350 1.00 17.51 162 CYS A CA 1
ATOM 894 C C . CYS A 1 122 ? 16.936 -17.140 -3.363 1.00 18.24 162 CYS A C 1
ATOM 895 O O . CYS A 1 122 ? 16.098 -16.561 -4.012 1.00 18.88 162 CYS A O 1
ATOM 898 N N . THR A 1 123 ? 16.636 -18.173 -2.593 1.00 21.12 163 THR A N 1
ATOM 899 C CA . THR A 1 123 ? 15.294 -18.701 -2.536 1.00 22.84 163 THR A CA 1
ATOM 900 C C . THR A 1 123 ? 14.746 -18.383 -1.157 1.00 22.82 163 THR A C 1
ATOM 901 O O . THR A 1 123 ? 15.499 -18.084 -0.240 1.00 22.73 163 THR A O 1
ATOM 905 N N . GLY A 1 124 ? 13.426 -18.372 -1.025 1.00 23.00 164 GLY A N 1
ATOM 906 C CA . GLY A 1 124 ? 12.847 -18.174 0.295 1.00 24.51 164 GLY A CA 1
ATOM 907 C C . GLY A 1 124 ? 12.665 -16.721 0.679 1.00 23.54 164 GLY A C 1
ATOM 908 O O . GLY A 1 124 ? 13.179 -15.792 0.013 1.00 25.42 164 GLY A O 1
ATOM 909 N N . ALA A 1 125 ? 11.964 -16.539 1.789 1.00 24.25 165 ALA A N 1
ATOM 910 C CA . ALA A 1 125 ? 11.573 -15.231 2.303 1.00 21.65 165 ALA A CA 1
ATOM 911 C C . ALA A 1 125 ? 12.348 -14.920 3.580 1.00 23.07 165 ALA A C 1
ATOM 912 O O . ALA A 1 125 ? 12.773 -15.844 4.314 1.00 20.95 165 ALA A O 1
ATOM 914 N N . ALA A 1 126 ? 12.586 -13.624 3.826 1.00 19.19 166 ALA A N 1
ATOM 915 C CA . ALA A 1 126 ? 13.098 -13.209 5.116 1.00 25.11 166 ALA A CA 1
ATOM 916 C C . ALA A 1 126 ? 12.128 -13.568 6.254 1.00 26.31 166 ALA A C 1
ATOM 917 O O . ALA A 1 126 ? 10.952 -13.775 6.037 1.00 26.83 166 ALA A O 1
ATOM 919 N N . ALA A 1 127 ? 12.631 -13.641 7.478 1.00 30.94 167 ALA A N 1
ATOM 920 C CA . ALA A 1 127 ? 11.719 -13.759 8.618 1.00 33.48 167 ALA A CA 1
ATOM 921 C C 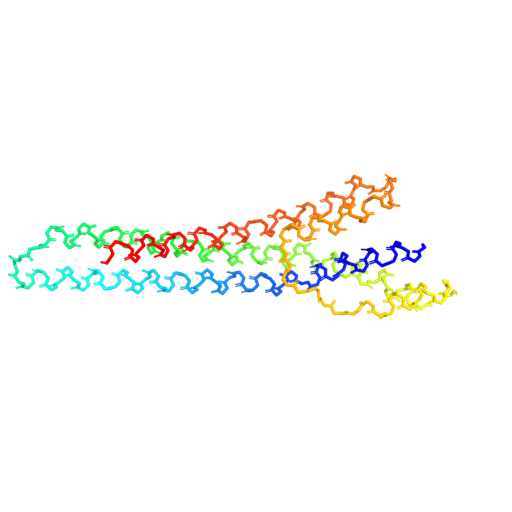. ALA A 1 127 ? 11.517 -12.391 9.252 1.00 34.65 167 ALA A C 1
ATOM 922 O O . ALA A 1 127 ? 12.409 -11.540 9.214 1.00 36.91 167 ALA A O 1
ATOM 924 N N . GLU A 1 128 ? 10.325 -12.161 9.797 1.00 37.08 168 GLU A N 1
ATOM 925 C CA . GLU A 1 128 ? 10.103 -11.026 10.697 1.00 37.03 168 GLU A CA 1
ATOM 926 C C . GLU A 1 128 ? 10.422 -9.697 10.022 1.00 34.08 168 GLU A C 1
ATOM 927 O O . GLU A 1 128 ? 11.151 -8.860 10.580 1.00 36.42 168 GLU A O 1
ATOM 933 N N . VAL A 1 129 ? 9.893 -9.524 8.815 1.00 29.41 169 VAL A N 1
ATOM 934 C CA . VAL A 1 129 ? 10.103 -8.306 8.032 1.00 26.47 169 VAL A CA 1
ATOM 935 C C . VAL A 1 129 ? 9.343 -7.177 8.732 1.00 24.81 169 VAL A C 1
ATOM 936 O O . VAL A 1 129 ? 8.218 -7.376 9.206 1.00 23.15 169 VAL A O 1
ATOM 940 N N . THR A 1 130 ? 10.002 -6.032 8.888 1.00 20.19 170 THR A N 1
ATOM 941 C CA . THR A 1 130 ? 9.374 -4.852 9.445 1.00 19.81 170 THR A CA 1
ATOM 942 C C . THR A 1 130 ? 9.572 -3.668 8.503 1.00 19.23 170 THR A C 1
ATOM 943 O O . THR A 1 130 ? 10.362 -3.727 7.557 1.00 20.38 170 THR A O 1
ATOM 947 N N . SER A 1 131 ? 8.874 -2.576 8.750 1.00 18.15 171 SER A N 1
ATOM 948 C CA . SER A 1 131 ? 9.125 -1.404 7.918 1.00 18.89 171 SER A CA 1
ATOM 949 C C . SER A 1 131 ? 10.605 -1.009 8.003 1.00 16.27 171 SER A C 1
ATOM 950 O O . SER A 1 131 ? 11.184 -0.503 7.041 1.00 18.06 171 SER A O 1
ATOM 953 N N . LYS A 1 132 ? 11.226 -1.214 9.156 1.00 17.08 172 LYS A N 1
ATOM 954 C CA . LYS A 1 132 ? 12.659 -0.894 9.306 1.00 17.75 172 LYS A CA 1
ATOM 955 C C . LYS A 1 132 ? 13.565 -1.840 8.487 1.00 17.39 172 LYS A C 1
ATOM 956 O O . LYS A 1 132 ? 14.461 -1.389 7.795 1.00 16.67 172 LYS A O 1
ATOM 962 N N . SER A 1 133 ? 13.350 -3.150 8.579 1.00 17.01 173 SER A N 1
ATOM 963 C CA . SER A 1 133 ? 14.231 -4.095 7.826 1.00 15.38 173 SER A CA 1
ATOM 964 C C . SER A 1 133 ? 14.063 -3.943 6.304 1.00 14.48 173 SER A C 1
ATOM 965 O O . SER A 1 133 ? 15.035 -4.006 5.535 1.00 14.61 173 SER A O 1
ATOM 968 N N . LEU A 1 134 ? 12.833 -3.675 5.899 1.00 14.92 174 LEU A N 1
ATOM 969 C CA . LEU A 1 134 ? 12.507 -3.428 4.494 1.00 15.37 174 LEU A CA 1
ATOM 970 C C . LEU A 1 134 ? 13.143 -2.110 4.014 1.00 15.43 174 LEU A C 1
ATOM 971 O O . LEU A 1 134 ? 13.849 -2.101 3.007 1.00 16.63 174 LEU A O 1
ATOM 976 N N . GLU A 1 135 ? 13.033 -1.037 4.808 1.00 16.12 175 GLU A N 1
ATOM 977 C CA . GLU A 1 135 ? 13.696 0.215 4.415 1.00 16.03 175 GLU A CA 1
ATOM 978 C C . GLU A 1 135 ? 15.213 0.044 4.307 1.00 15.89 175 GLU A C 1
ATOM 979 O O . GLU A 1 135 ? 15.861 0.587 3.402 1.00 16.16 175 GLU A O 1
ATOM 985 N N . SER A 1 136 ? 15.810 -0.657 5.267 1.00 14.84 176 SER A N 1
ATOM 986 C CA . SER A 1 136 ? 17.242 -0.846 5.246 1.00 16.52 176 SER A CA 1
ATOM 987 C C . SER A 1 136 ? 17.689 -1.583 3.988 1.00 16.37 176 SER A C 1
ATOM 988 O O . SER A 1 136 ? 18.680 -1.188 3.341 1.00 14.98 176 SER A O 1
ATOM 991 N N . ALA A 1 137 ? 16.921 -2.607 3.620 1.00 13.51 177 ALA A N 1
ATOM 992 C CA . ALA A 1 137 ? 17.252 -3.422 2.447 1.00 14.56 177 ALA A CA 1
ATOM 993 C C . ALA A 1 137 ? 17.235 -2.549 1.176 1.00 13.48 177 ALA A C 1
ATOM 994 O O . ALA A 1 137 ? 18.126 -2.657 0.329 1.00 13.89 177 ALA A O 1
ATOM 996 N N . PHE A 1 138 ? 16.232 -1.700 1.036 1.00 14.37 178 PHE A N 1
ATOM 997 C CA . PHE A 1 138 ? 16.189 -0.841 -0.150 1.00 13.50 178 PHE A CA 1
ATOM 998 C C . PHE A 1 138 ? 17.291 0.208 -0.110 1.00 14.72 178 PHE A C 1
ATOM 999 O O . PHE A 1 138 ? 17.856 0.522 -1.150 1.00 16.52 178 PHE A O 1
ATOM 1007 N N . ASP A 1 139 ? 17.536 0.816 1.070 1.00 12.83 179 ASP A N 1
ATOM 1008 C CA . ASP A 1 139 ? 18.695 1.756 1.242 1.00 15.29 179 ASP A CA 1
ATOM 1009 C C . ASP A 1 139 ? 20.016 1.113 0.759 1.00 13.27 179 ASP A C 1
ATOM 1010 O O . ASP A 1 139 ? 20.851 1.744 0.104 1.00 12.83 179 ASP A O 1
ATOM 1015 N N . ALA A 1 140 ? 20.229 -0.151 1.133 1.00 12.09 180 ALA A N 1
ATOM 1016 C CA . ALA A 1 140 ? 21.476 -0.837 0.817 1.00 12.16 180 ALA A CA 1
ATOM 1017 C C . ALA A 1 140 ? 21.613 -1.010 -0.675 1.00 12.58 180 ALA A C 1
ATOM 1018 O O . ALA A 1 140 ? 22.686 -0.762 -1.233 1.00 11.33 180 ALA A O 1
ATOM 1020 N N . LEU A 1 141 ? 20.510 -1.397 -1.309 1.00 10.94 181 LEU A N 1
ATOM 1021 C CA . LEU A 1 141 ? 20.509 -1.525 -2.767 1.00 12.75 181 LEU A CA 1
ATOM 1022 C C . LEU A 1 141 ? 20.715 -0.163 -3.470 1.00 13.72 181 LEU A C 1
ATOM 1023 O O . LEU A 1 141 ? 21.548 -0.048 -4.362 1.00 13.28 181 LEU A O 1
ATOM 1028 N N . ALA A 1 142 ? 20.051 0.870 -2.964 1.00 14.14 182 ALA A N 1
ATOM 1029 C CA . ALA A 1 142 ? 20.195 2.229 -3.508 1.00 14.19 182 ALA A CA 1
ATOM 1030 C C . ALA A 1 142 ? 21.646 2.704 -3.435 1.00 14.60 182 ALA A C 1
ATOM 1031 O O . ALA A 1 142 ? 22.184 3.362 -4.366 1.00 14.95 182 ALA A O 1
ATOM 1033 N N . GLU A 1 143 ? 22.298 2.381 -2.332 1.00 14.38 183 GLU A N 1
ATOM 1034 C CA . GLU A 1 143 ? 23.686 2.795 -2.117 1.00 16.25 183 GLU A CA 1
ATOM 1035 C C . GLU A 1 143 ? 24.673 2.233 -3.131 1.00 15.98 183 GLU A C 1
ATOM 1036 O O . GLU A 1 143 ? 25.668 2.889 -3.440 1.00 15.23 183 GLU A O 1
ATOM 1042 N N . LEU A 1 144 ? 24.400 1.025 -3.655 1.00 13.80 184 LEU A N 1
ATOM 1043 C CA . LEU A 1 144 ? 25.268 0.418 -4.674 1.00 14.24 184 LEU A CA 1
ATOM 1044 C C . LEU A 1 144 ? 25.072 1.004 -6.086 1.00 14.96 184 LEU A C 1
ATOM 1045 O O . LEU A 1 144 ? 25.899 0.751 -6.982 1.00 17.46 184 LEU A O 1
ATOM 1050 N N . LEU A 1 145 ? 23.941 1.673 -6.295 1.00 14.54 185 LEU A N 1
ATOM 1051 C CA . LEU A 1 145 ? 23.542 2.125 -7.605 1.00 16.52 185 LEU A CA 1
ATOM 1052 C C . LEU A 1 145 ? 23.218 3.616 -7.622 1.00 16.90 185 LEU A C 1
ATOM 1053 O O . LEU A 1 145 ? 22.044 3.998 -7.692 1.00 18.70 185 LEU A O 1
ATOM 1058 N N . PRO A 1 146 ? 24.254 4.463 -7.510 1.00 19.54 186 PRO A N 1
ATOM 1059 C CA . PRO A 1 146 ? 23.964 5.893 -7.331 1.00 21.40 186 PRO A CA 1
ATOM 1060 C C . PRO A 1 146 ? 23.148 6.496 -8.470 1.00 21.39 186 PRO A C 1
ATOM 1061 O O . PRO A 1 146 ? 22.319 7.366 -8.233 1.00 21.36 186 PRO A O 1
ATOM 1065 N N . ASP A 1 147 ? 23.341 6.018 -9.699 1.00 23.39 187 ASP A N 1
ATOM 1066 C CA . ASP A 1 147 ? 22.525 6.532 -10.819 1.00 24.54 187 ASP A CA 1
ATOM 1067 C C . ASP A 1 147 ? 21.026 6.239 -10.660 1.00 24.30 187 ASP A C 1
ATOM 1068 O O . ASP A 1 147 ? 20.180 6.988 -11.151 1.00 26.41 187 ASP A O 1
ATOM 1073 N N . GLY A 1 148 ? 20.703 5.173 -9.940 1.00 22.33 188 GLY A N 1
ATOM 1074 C CA . GLY A 1 148 ? 19.319 4.722 -9.804 1.00 20.22 188 GLY A CA 1
ATOM 1075 C C . GLY A 1 148 ? 18.796 4.804 -8.383 1.00 19.84 188 GLY A C 1
ATOM 1076 O O . GLY A 1 148 ? 17.704 4.308 -8.107 1.00 22.14 188 GLY A O 1
ATOM 1077 N N . ALA A 1 149 ? 19.545 5.463 -7.488 1.00 17.84 189 ALA A N 1
ATOM 1078 C CA . ALA A 1 149 ? 19.281 5.389 -6.027 1.00 17.34 189 ALA A CA 1
ATOM 1079 C C . ALA A 1 149 ? 17.975 6.059 -5.599 1.00 18.97 189 ALA A C 1
ATOM 1080 O O . ALA A 1 149 ? 17.182 5.460 -4.896 1.00 19.22 189 ALA A O 1
ATOM 1082 N N . ASP A 1 150 ? 17.717 7.268 -6.100 1.00 18.92 190 ASP A N 1
ATOM 1083 C CA . ASP A 1 150 ? 16.457 7.977 -5.796 1.00 18.93 190 ASP A CA 1
ATOM 1084 C C . ASP A 1 150 ? 15.285 7.093 -6.193 1.00 17.48 190 ASP A C 1
ATOM 1085 O O . ASP A 1 150 ? 14.301 6.978 -5.446 1.00 19.63 190 ASP A O 1
ATOM 1090 N N . ASP A 1 151 ? 15.396 6.415 -7.337 1.00 17.86 191 ASP A N 1
ATOM 1091 C CA . ASP A 1 151 ? 14.271 5.605 -7.828 1.00 19.34 191 ASP A CA 1
ATOM 1092 C C . ASP A 1 151 ? 14.037 4.383 -6.928 1.00 19.18 191 ASP A C 1
ATOM 1093 O O . ASP A 1 151 ? 12.900 3.992 -6.650 1.00 20.82 191 ASP A O 1
ATOM 1098 N N . ILE A 1 152 ? 15.125 3.696 -6.619 1.00 16.58 192 ILE A N 1
ATOM 1099 C CA . ILE A 1 152 ? 15.085 2.509 -5.755 1.00 16.71 192 ILE A CA 1
ATOM 1100 C C . ILE A 1 152 ? 14.488 2.834 -4.385 1.00 17.09 192 ILE A C 1
ATOM 1101 O O . ILE A 1 152 ? 13.647 2.101 -3.866 1.00 15.47 192 ILE A O 1
ATOM 1106 N N . ARG A 1 153 ? 14.909 3.948 -3.788 1.00 16.82 193 ARG A N 1
ATOM 1107 C CA . ARG A 1 153 ? 14.360 4.338 -2.484 1.00 16.23 193 ARG A CA 1
ATOM 1108 C C . ARG A 1 153 ? 12.852 4.639 -2.628 1.00 19.98 193 ARG A C 1
ATOM 1109 O O . ARG A 1 153 ? 12.080 4.338 -1.737 1.00 18.45 193 ARG A O 1
ATOM 1117 N N . GLU A 1 154 ? 12.425 5.248 -3.741 1.00 19.19 194 GLU A N 1
ATOM 1118 C CA . GLU A 1 154 ? 10.993 5.498 -3.858 1.00 21.34 194 GLU A CA 1
ATOM 1119 C C . GLU A 1 154 ? 10.156 4.253 -4.101 1.00 21.01 194 GLU A C 1
ATOM 1120 O O . GLU A 1 154 ? 9.057 4.145 -3.539 1.00 24.09 194 GLU A O 1
ATOM 1126 N N . HIS A 1 155 ? 10.688 3.306 -4.870 1.00 20.35 195 HIS A N 1
ATOM 1127 C CA . HIS A 1 155 ? 10.070 1.989 -5.040 1.00 22.74 195 HIS A CA 1
ATOM 1128 C C . HIS A 1 155 ? 9.857 1.378 -3.682 1.00 20.98 195 HIS A C 1
ATOM 1129 O O . HIS A 1 155 ? 8.769 0.847 -3.371 1.00 22.39 195 HIS A O 1
ATOM 1136 N N . GLY A 1 156 ? 10.900 1.434 -2.870 1.00 20.17 196 GLY A N 1
ATOM 1137 C CA . GLY A 1 156 ? 10.821 0.819 -1.561 1.00 17.61 196 GLY A CA 1
ATOM 1138 C C . GLY A 1 156 ? 9.888 1.563 -0.636 1.00 20.07 196 GLY A C 1
ATOM 1139 O O . GLY A 1 156 ? 9.241 0.954 0.212 1.00 17.92 196 GLY A O 1
ATOM 1140 N N . ALA A 1 157 ? 9.816 2.886 -0.804 1.00 18.00 197 ALA A N 1
ATOM 1141 C CA . ALA A 1 157 ? 9.051 3.709 0.136 1.00 18.85 197 ALA A CA 1
ATOM 1142 C C . ALA A 1 157 ? 7.565 3.320 0.150 1.00 17.95 197 ALA A C 1
ATOM 1143 O O . ALA A 1 157 ? 6.903 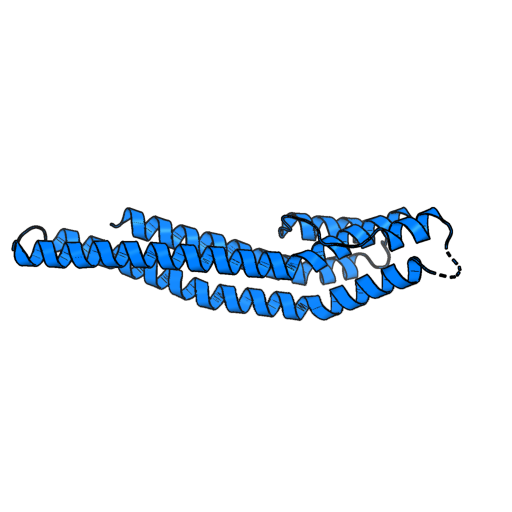3.464 1.160 1.00 18.60 197 ALA A O 1
ATOM 1145 N N . VAL A 1 158 ? 7.045 2.883 -1.001 1.00 16.68 198 VAL A N 1
ATOM 1146 C CA . VAL A 1 158 ? 5.681 2.394 -1.108 1.00 16.00 198 VAL A CA 1
ATOM 1147 C C . VAL A 1 158 ? 5.421 1.262 -0.098 1.00 15.73 198 VAL A C 1
ATOM 1148 O O . VAL A 1 158 ? 4.406 1.262 0.612 1.00 17.39 198 VAL A O 1
ATOM 1152 N N . PHE A 1 159 ? 6.380 0.337 -0.003 1.00 13.72 199 PHE A N 1
ATOM 1153 C CA . PHE A 1 159 ? 6.174 -0.885 0.773 1.00 12.70 199 PHE A CA 1
ATOM 1154 C C . PHE A 1 159 ? 6.447 -0.524 2.217 1.00 12.76 199 PHE A C 1
ATOM 1155 O O . PHE A 1 159 ? 5.805 -1.040 3.129 1.00 15.66 199 PHE A O 1
ATOM 1163 N N . VAL A 1 160 ? 7.375 0.399 2.429 1.00 13.07 200 VAL A N 1
ATOM 1164 C CA . VAL A 1 160 ? 7.704 0.824 3.776 1.00 14.00 200 VAL A CA 1
ATOM 1165 C C . VAL A 1 160 ? 6.468 1.509 4.370 1.00 14.97 200 VAL A C 1
ATOM 1166 O O . VAL A 1 160 ? 6.045 1.167 5.492 1.00 17.11 200 VAL A O 1
ATOM 1170 N N . LYS A 1 161 ? 5.816 2.346 3.569 1.00 15.38 201 LYS A N 1
ATOM 1171 C CA . LYS A 1 161 ? 4.587 3.019 3.990 1.00 16.97 201 LYS A CA 1
ATOM 1172 C C . LYS A 1 161 ? 3.511 2.001 4.288 1.00 14.63 201 LYS A C 1
ATOM 1173 O O . LYS A 1 161 ? 2.829 2.095 5.314 1.00 14.85 201 LYS A O 1
ATOM 1179 N N . GLY A 1 162 ? 3.367 1.005 3.409 1.00 14.67 202 GLY A N 1
ATOM 1180 C CA . GLY A 1 162 ? 2.243 0.070 3.602 1.00 14.82 202 GLY A CA 1
ATOM 1181 C C . GLY A 1 162 ? 2.461 -0.790 4.833 1.00 16.40 202 GLY A C 1
ATOM 1182 O O . GLY A 1 162 ? 1.498 -1.109 5.589 1.00 15.41 202 GLY A O 1
ATOM 1183 N N . LEU A 1 163 ? 3.717 -1.174 5.059 1.00 16.75 203 LEU A N 1
ATOM 1184 C CA . LEU A 1 163 ? 4.045 -1.967 6.248 1.00 19.12 203 LEU A CA 1
ATOM 1185 C C . LEU A 1 163 ? 3.924 -1.141 7.535 1.00 19.91 203 LEU A C 1
ATOM 1186 O O . LEU A 1 163 ? 3.407 -1.637 8.535 1.00 17.59 203 LEU A O 1
ATOM 1191 N N . LYS A 1 164 ? 4.367 0.119 7.505 1.00 19.93 204 LYS A N 1
ATOM 1192 C CA . LYS A 1 164 ? 4.139 1.013 8.653 1.00 19.77 204 LYS A CA 1
ATOM 1193 C C . LYS A 1 164 ? 2.637 1.120 9.008 1.00 19.81 204 LYS A C 1
ATOM 1194 O O . LYS A 1 164 ? 2.269 1.212 10.202 1.00 18.63 204 LYS A O 1
ATOM 1200 N N . SER A 1 165 ? 1.790 1.161 7.984 1.00 15.16 205 SER A N 1
ATOM 1201 C CA . SER A 1 165 ? 0.320 1.230 8.210 1.00 17.53 205 SER A CA 1
ATOM 1202 C C . SER A 1 165 ? -0.108 0.022 8.991 1.00 16.28 205 SER A C 1
ATOM 1203 O O . SER A 1 165 ? -0.911 0.144 9.915 1.00 17.04 205 SER A O 1
ATOM 1206 N N . LEU A 1 166 ? 0.366 -1.167 8.578 1.00 14.39 206 LEU A N 1
ATOM 1207 C CA . LEU A 1 166 ? -0.090 -2.394 9.261 1.00 14.32 206 LEU A CA 1
ATOM 1208 C C . LEU A 1 166 ? 0.481 -2.443 10.674 1.00 15.18 206 LEU A C 1
ATOM 1209 O O . LEU A 1 166 ? -0.191 -2.876 11.616 1.00 15.17 206 LEU A O 1
ATOM 1214 N N . GLU A 1 167 ? 1.700 -1.926 10.841 1.00 15.70 207 GLU A N 1
ATOM 1215 C CA . GLU A 1 167 ? 2.325 -1.867 12.178 1.00 17.48 207 GLU A CA 1
ATOM 1216 C C . GLU A 1 167 ? 1.536 -0.916 13.058 1.00 16.02 207 GLU A C 1
ATOM 1217 O O . GLU A 1 167 ? 1.301 -1.216 14.224 1.00 18.64 207 GLU A O 1
ATOM 1223 N N . ASP A 1 168 ? 1.065 0.188 12.483 1.00 16.56 208 ASP A N 1
ATOM 1224 C CA . ASP A 1 168 ? 0.225 1.126 13.256 1.00 16.64 208 ASP A CA 1
ATOM 1225 C C . ASP A 1 168 ? -1.105 0.464 13.567 1.00 14.93 208 ASP A C 1
ATOM 1226 O O . ASP A 1 168 ? -1.625 0.562 14.672 1.00 17.09 208 ASP A O 1
ATOM 1231 N N . ASP A 1 169 ? -1.654 -0.253 12.597 1.00 14.14 209 ASP A N 1
ATOM 1232 C CA . ASP A 1 169 ? -2.888 -0.990 12.866 1.00 14.25 209 ASP A CA 1
ATOM 1233 C C . ASP A 1 169 ? -2.747 -1.936 14.079 1.00 14.23 209 ASP A C 1
ATOM 1234 O O . ASP A 1 169 ? -3.614 -1.933 14.980 1.00 16.24 209 ASP A O 1
ATOM 1239 N N . VAL A 1 170 ? -1.670 -2.728 14.111 1.00 13.88 210 VAL A N 1
ATOM 1240 C CA . VAL A 1 170 ? -1.383 -3.624 15.229 1.00 14.47 210 VAL A CA 1
ATOM 1241 C C . VAL A 1 170 ? -1.351 -2.866 16.571 1.00 14.90 210 VAL A C 1
ATOM 1242 O O . VAL A 1 170 ? -2.112 -3.204 17.487 1.00 13.24 210 VAL A O 1
ATOM 1246 N N . ARG A 1 171 ? -0.602 -1.762 16.613 1.00 17.03 211 ARG A N 1
ATOM 1247 C CA . ARG A 1 171 ? -0.553 -0.947 17.818 1.00 16.84 211 ARG A CA 1
ATOM 1248 C C . ARG A 1 171 ? -1.945 -0.422 18.231 1.00 16.57 211 ARG A C 1
ATOM 1249 O O . ARG A 1 171 ? -2.301 -0.429 19.436 1.00 15.90 211 ARG A O 1
ATOM 1257 N N . THR A 1 172 ? -2.648 0.168 17.270 1.00 16.64 212 THR A N 1
ATOM 1258 C CA . THR A 1 172 ? -3.952 0.789 17.517 1.00 16.97 212 THR A CA 1
ATOM 1259 C C . THR A 1 172 ? -4.976 -0.218 18.062 1.00 16.72 212 THR A C 1
ATOM 1260 O O . THR A 1 172 ? -5.657 0.054 19.066 1.00 15.71 212 THR A O 1
ATOM 1264 N N . ALA A 1 173 ? -4.963 -1.419 17.506 1.00 15.30 213 ALA A N 1
ATOM 1265 C CA . ALA A 1 173 ? -5.867 -2.447 17.988 1.00 17.64 213 ALA A CA 1
ATOM 1266 C C . ALA A 1 173 ? -5.433 -3.007 19.349 1.00 17.27 213 ALA A C 1
ATOM 1267 O O . ALA A 1 173 ? -6.288 -3.364 20.183 1.00 17.68 213 ALA A O 1
ATOM 1269 N N . GLY A 1 174 ? -4.118 -3.018 19.605 1.00 17.17 214 GLY A N 1
ATOM 1270 C CA . GLY A 1 174 ? -3.584 -3.494 20.886 1.00 16.96 214 GLY A CA 1
ATOM 1271 C C . GLY A 1 174 ? -3.944 -2.493 21.969 1.00 16.49 214 GLY A C 1
ATOM 1272 O O . GLY A 1 174 ? -4.325 -2.881 23.079 1.00 16.95 214 GLY A O 1
ATOM 1273 N N . GLU A 1 175 ? -3.902 -1.210 21.625 1.00 15.75 215 GLU A N 1
ATOM 1274 C CA . GLU A 1 175 ? -4.286 -0.140 22.588 1.00 16.77 215 GLU A CA 1
ATOM 1275 C C . GLU A 1 175 ? -5.765 -0.226 22.911 1.00 15.49 215 GLU A C 1
ATOM 1276 O O . GLU A 1 175 ? -6.169 -0.061 24.068 1.00 15.97 215 GLU A O 1
ATOM 1282 N N . ALA A 1 176 ? -6.563 -0.563 21.909 1.00 14.06 216 ALA A N 1
ATOM 1283 C CA . ALA A 1 176 ? -7.996 -0.657 22.095 1.00 16.60 216 ALA A CA 1
ATOM 1284 C C . ALA A 1 176 ? -8.333 -1.835 23.014 1.00 15.61 216 ALA A C 1
ATOM 1285 O O . ALA A 1 176 ? -9.136 -1.690 23.916 1.00 14.49 216 ALA A O 1
ATOM 1287 N N . LYS A 1 177 ? -7.770 -3.006 22.733 1.00 17.76 217 LYS A N 1
ATOM 1288 C CA . LYS A 1 177 ? -7.852 -4.151 23.686 1.00 16.66 217 LYS A CA 1
ATOM 1289 C C . LYS A 1 177 ? -7.416 -3.802 25.108 1.00 16.76 217 LYS A C 1
ATOM 1290 O O . LYS A 1 177 ? -8.124 -4.129 26.074 1.00 18.40 217 LYS A O 1
ATOM 1296 N N . TYR A 1 178 ? -6.296 -3.080 25.242 1.00 16.46 218 TYR A N 1
ATOM 1297 C CA . TYR A 1 178 ? -5.787 -2.718 26.554 1.00 16.71 218 TYR A CA 1
ATOM 1298 C C . TYR A 1 178 ? -6.765 -1.795 27.317 1.00 16.81 218 TYR A C 1
ATOM 1299 O O . TYR A 1 178 ? -7.054 -2.013 28.492 1.00 17.41 218 TYR A O 1
ATOM 1308 N N . GLU A 1 179 ? -7.308 -0.792 26.646 1.00 16.52 219 GLU A N 1
ATOM 1309 C CA . GLU A 1 179 ? -8.338 0.040 27.293 1.00 16.18 219 GLU A CA 1
ATOM 1310 C C . GLU A 1 179 ? -9.604 -0.731 27.647 1.00 15.18 219 GLU A C 1
ATOM 1311 O O . GLU A 1 179 ? -10.205 -0.497 28.719 1.00 17.05 219 GLU A O 1
ATOM 1317 N N . ALA A 1 180 ? -9.992 -1.672 26.776 1.00 13.85 220 ALA A N 1
ATOM 1318 C CA . ALA A 1 180 ? -11.236 -2.449 27.002 1.00 17.27 220 ALA A CA 1
ATOM 1319 C C . ALA A 1 180 ? -11.093 -3.276 28.274 1.00 18.88 220 ALA A C 1
ATOM 1320 O O . ALA A 1 180 ? -11.960 -3.253 29.162 1.00 18.12 220 ALA A O 1
ATOM 1322 N N . GLU A 1 181 ? -9.931 -3.914 28.404 1.00 19.66 221 GLU A N 1
ATOM 1323 C CA . GLU A 1 181 ? -9.654 -4.735 29.569 1.00 21.12 221 GLU A CA 1
ATOM 1324 C C . GLU A 1 181 ? -9.479 -3.869 30.842 1.00 21.59 221 GLU A C 1
ATOM 1325 O O . GLU A 1 181 ? -10.009 -4.216 31.909 1.00 21.68 221 GLU A O 1
ATOM 1331 N N . LYS A 1 182 ? -8.883 -2.692 30.705 1.00 20.46 222 LYS A N 1
ATOM 1332 C CA . LYS A 1 182 ? -8.711 -1.813 31.863 1.00 21.63 222 LYS A CA 1
ATOM 1333 C C . LYS A 1 182 ? -10.044 -1.274 32.347 1.00 24.71 222 LYS A C 1
ATOM 1334 O O . LYS A 1 182 ? -10.233 -1.056 33.554 1.00 26.00 222 LYS A O 1
ATOM 1340 N N . ALA A 1 183 ? -10.988 -1.106 31.422 1.00 24.51 223 ALA A N 1
ATOM 1341 C CA . ALA A 1 183 ? -12.290 -0.544 31.782 1.00 27.67 223 ALA A CA 1
ATOM 1342 C C . ALA A 1 183 ? -13.056 -1.579 32.586 1.00 29.90 223 ALA A C 1
ATOM 1343 O O . ALA A 1 183 ? -13.688 -1.242 33.578 1.00 29.29 223 ALA A O 1
ATOM 1345 N N . GLU A 1 184 ? -12.902 -2.845 32.199 1.00 31.88 224 GLU A N 1
ATOM 1346 C CA . GLU A 1 184 ? -13.664 -3.932 32.779 1.00 35.20 224 GLU A CA 1
ATOM 1347 C C . GLU A 1 184 ? -12.882 -4.546 33.945 1.00 35.60 224 GLU A C 1
ATOM 1348 O O . GLU A 1 184 ? -13.178 -4.304 35.119 1.00 38.65 224 GLU A O 1
#

Sequence (183 aa):
KVEEVQTMCDVARQLRALETASQSAVAAVVSSAREASEAKERAEKAVERAKSKKRGVDTATEAAARAAAAAQRAETVVSDARKHAADLTAASKDAIETTDESLRLLATEADEPIRTAAKKCTGAAAEVTSKSLESAFDALAELLPDGADDIREHGAVFVKGLKSLEDDVRTAGEAKYEAEKAE